Protein AF-A0A074VRD6-F1 (afdb_monomer)

InterPro domains:
  IPR018871 GLEYA adhesin domain [PF10528] (195-286)
  IPR037524 PA14/GLEYA domain [PS51820] (146-299)

Sequence (329 aa):
MCPAVAASSSSSSVAPSSSSSSSSVASSSSASVSSSSASSSASAASSSFKSSSSLITSTTSSSSSSSVVAASTGPATVSFTTTTVPWTGTYTATSTAVSGLAATDRVAGATTTVTVVYPTPVTTCGNQGINFAAYTNKYSGGQATYGYPSFIPETYKKVTPYFSDVTTYIAESNDQWGDWINVYGYYPVDGSNLVLDHTFYLFASQTGYYSLNIPYTDDIQFVWVGANAVSGWTRANADITQFWSSQIATQTPQTLAYYLTVGQYLPIRTLWGNGGGQGDMRFNIYAPDGSSVLSSNAGQNSGVSSVDIVQNPCNSALGAKFPTWGKET

Organism: Aureobasidium melanogenum (strain CBS 110374) (NCBI:txid1043003)

pLDDT: mean 75.76, std 28.18, range [23.34, 98.88]

Mean predicted aligned error: 14.96 Å

Foldseek 3Di:
DDDDDDDDDDDDDDDDDDDDDDDDDDDDDDDDDDDDDDDDDDDDDDDDDDDDDDDDDDDDDDDDDPPPPPQPPADEAEAEAEAEAADPPDDDFPPPPCPPPPPDDDPHHHYHYHYGYFYFFDCPPVWFAKKKAKDFAPLAPQQQDPLSVSDKPVVQQQDDGPDIDGAFADKDWDAWFQDQDDARNDTRDGQQGMKMKIKWKFAPSAFFKKKKKWQDWEAKKFKDKDPCLQADPTPVRGPDIDGDYPVDPHGDMDMDIDGDHHGAIMIMMMMGGRNGTITIGWMWIAHRVRDTQHTDDGNDSDTGHDSRITQFHPDCVRHHHRDPGSNGD

Structure (mmCIF, N/CA/C/O backbone):
data_AF-A0A074VRD6-F1
#
_entry.id   AF-A0A074VRD6-F1
#
loop_
_atom_site.group_PDB
_atom_site.id
_atom_site.type_symbol
_atom_site.label_atom_id
_atom_site.label_alt_id
_atom_site.label_comp_id
_atom_site.label_asym_id
_atom_site.label_entity_id
_atom_site.label_seq_id
_atom_site.pdbx_PDB_ins_code
_atom_site.Cartn_x
_atom_site.Cartn_y
_atom_site.Cartn_z
_atom_site.occupancy
_atom_site.B_iso_or_equiv
_atom_site.auth_seq_id
_atom_site.auth_comp_id
_atom_site.auth_asym_id
_atom_site.auth_atom_id
_atom_site.pdbx_PDB_model_num
ATOM 1 N N . MET A 1 1 ? 42.996 1.004 -50.380 1.00 36.88 1 MET A N 1
ATOM 2 C CA . MET A 1 1 ? 42.709 2.363 -49.869 1.00 36.88 1 MET A CA 1
ATOM 3 C C . MET A 1 1 ? 41.214 2.633 -50.019 1.00 36.88 1 MET A C 1
ATOM 5 O O . MET A 1 1 ? 40.670 2.329 -51.068 1.00 36.88 1 MET A O 1
ATOM 9 N N . CYS A 1 2 ? 40.579 3.160 -48.974 1.00 40.50 2 CYS A N 1
ATOM 10 C CA . CYS A 1 2 ? 39.277 3.863 -48.946 1.00 40.50 2 CYS A CA 1
ATOM 11 C C . CYS A 1 2 ? 39.543 5.250 -48.300 1.00 40.50 2 CYS A C 1
ATOM 13 O O . CYS A 1 2 ? 40.641 5.372 -47.740 1.00 40.50 2 CYS A O 1
ATOM 15 N N . PRO A 1 3 ? 38.643 6.271 -48.312 1.00 55.12 3 PRO A N 1
ATOM 16 C CA . PRO A 1 3 ? 37.181 6.300 -48.569 1.00 55.12 3 PRO A CA 1
ATOM 17 C C . PRO A 1 3 ? 36.822 7.256 -49.768 1.00 55.12 3 PRO A C 1
ATOM 19 O O . PRO A 1 3 ? 37.662 7.354 -50.654 1.00 55.12 3 PRO A O 1
ATOM 22 N N . ALA A 1 4 ? 35.670 7.942 -49.966 1.00 38.41 4 ALA A N 1
ATOM 23 C CA . ALA A 1 4 ? 34.461 8.178 -49.150 1.00 38.41 4 ALA A CA 1
ATOM 24 C C . ALA A 1 4 ? 33.172 8.578 -49.941 1.00 38.41 4 ALA A C 1
ATOM 26 O O . ALA A 1 4 ? 33.229 9.388 -50.855 1.00 38.41 4 ALA A O 1
ATOM 27 N N . VAL A 1 5 ? 32.021 8.055 -49.487 1.00 36.41 5 VAL A N 1
ATOM 28 C CA . VAL A 1 5 ? 30.779 8.757 -49.045 1.00 36.41 5 VAL A CA 1
ATOM 29 C C . VAL A 1 5 ? 30.004 9.753 -49.962 1.00 36.41 5 VAL A C 1
ATOM 31 O O . VAL A 1 5 ? 30.417 10.884 -50.168 1.00 36.41 5 VAL A O 1
ATOM 34 N N . ALA A 1 6 ? 28.768 9.320 -50.293 1.00 33.94 6 ALA A N 1
ATOM 35 C CA . ALA A 1 6 ? 27.453 10.006 -50.413 1.00 33.94 6 ALA A CA 1
ATOM 36 C C . ALA A 1 6 ? 27.174 11.203 -51.364 1.00 33.94 6 ALA A C 1
ATOM 38 O O . ALA A 1 6 ? 27.817 12.240 -51.276 1.00 33.94 6 ALA A O 1
ATOM 39 N N . ALA A 1 7 ? 26.042 11.114 -52.098 1.00 31.14 7 ALA A N 1
ATOM 40 C CA . ALA A 1 7 ? 24.892 12.049 -52.007 1.00 31.14 7 ALA A CA 1
ATOM 41 C C . ALA A 1 7 ? 23.693 11.665 -52.925 1.00 31.14 7 ALA A C 1
ATOM 43 O O . ALA A 1 7 ? 23.879 11.448 -54.118 1.00 31.14 7 ALA A O 1
ATOM 44 N N . SER A 1 8 ? 22.461 11.687 -52.388 1.00 35.06 8 SER A N 1
ATOM 45 C CA . SER A 1 8 ? 21.183 11.945 -53.103 1.00 35.06 8 SER A CA 1
ATOM 46 C C . SER A 1 8 ? 20.089 12.235 -52.053 1.00 35.06 8 SER A C 1
ATOM 48 O O . SER A 1 8 ? 19.917 11.423 -51.149 1.00 35.06 8 SER A O 1
ATOM 50 N N . SER A 1 9 ? 19.453 13.408 -51.934 1.00 33.56 9 SER A N 1
ATOM 51 C CA . SER A 1 9 ? 18.517 14.092 -52.855 1.00 33.56 9 SER A CA 1
ATOM 52 C C . SER A 1 9 ? 17.262 13.264 -53.226 1.00 33.56 9 SER A C 1
ATOM 54 O O . SER A 1 9 ? 17.399 12.091 -53.547 1.00 33.56 9 SER A O 1
ATOM 56 N N . SER A 1 10 ? 16.016 13.771 -53.272 1.00 32.66 10 SER A N 1
ATOM 57 C CA . SER A 1 10 ? 15.321 14.900 -52.596 1.00 32.66 10 SER A CA 1
ATOM 58 C C . SER A 1 10 ? 13.864 15.001 -53.116 1.00 32.66 10 SER A C 1
ATOM 60 O O . SER A 1 10 ? 13.707 15.113 -54.329 1.00 32.66 10 SER A O 1
ATOM 62 N N . SER A 1 11 ? 12.857 15.111 -52.228 1.00 31.67 11 SER A N 1
ATOM 63 C CA . SER A 1 11 ? 11.515 15.727 -52.481 1.00 31.67 11 SER A CA 1
ATOM 64 C C . SER A 1 11 ? 10.591 15.044 -53.543 1.00 31.67 11 SER A C 1
ATOM 66 O O . SER A 1 11 ? 11.045 14.167 -54.263 1.00 31.67 11 SER A O 1
ATOM 68 N N . SER A 1 12 ? 9.275 15.293 -53.719 1.00 31.75 12 SER A N 1
ATOM 69 C CA . SER A 1 12 ? 8.261 16.225 -53.156 1.00 31.75 12 SER A CA 1
ATOM 70 C C . SER A 1 12 ? 6.819 15.681 -53.350 1.00 31.75 12 SER A C 1
ATOM 72 O O . SER A 1 12 ? 6.568 15.051 -54.372 1.00 31.75 12 SER A O 1
ATOM 74 N N . SER A 1 13 ? 5.850 16.160 -52.538 1.00 30.31 13 SER A N 1
ATOM 75 C CA . SER A 1 13 ? 4.414 16.418 -52.895 1.00 30.31 13 SER A CA 1
ATOM 76 C C . SER A 1 13 ? 3.509 15.210 -53.279 1.00 30.31 13 SER A C 1
ATOM 78 O O . SER A 1 13 ? 4.004 14.162 -53.655 1.00 30.31 13 SER A O 1
ATOM 80 N N . VAL A 1 14 ? 2.169 15.222 -53.154 1.00 28.02 14 VAL A N 1
ATOM 81 C CA . VAL A 1 14 ? 1.146 16.235 -53.525 1.00 28.02 14 VAL A CA 1
ATOM 82 C C . VAL A 1 14 ? -0.100 16.168 -52.608 1.00 28.02 14 VAL A C 1
ATOM 84 O O . VAL A 1 14 ? -0.480 15.091 -52.162 1.00 28.02 14 VAL A O 1
ATOM 87 N N . ALA A 1 15 ? -0.771 17.311 -52.393 1.00 33.84 15 ALA A N 1
ATOM 88 C C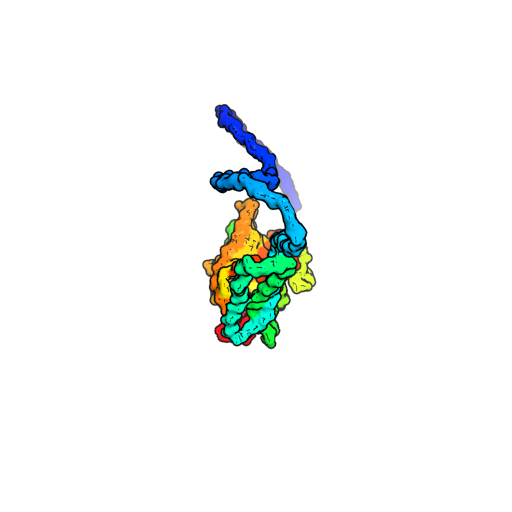A . ALA A 1 15 ? -2.122 17.436 -51.811 1.00 33.84 15 ALA A CA 1
ATOM 89 C C . ALA A 1 15 ? -3.141 17.925 -52.869 1.00 33.84 15 ALA A C 1
ATOM 91 O O . ALA A 1 15 ? -2.725 18.543 -53.853 1.00 33.84 15 ALA A O 1
ATOM 92 N N . PRO A 1 16 ? -4.453 17.668 -52.698 1.00 34.16 16 PRO A N 1
ATOM 93 C CA . PRO A 1 16 ? -5.452 18.763 -52.606 1.00 34.16 16 PRO A CA 1
ATOM 94 C C . PRO A 1 16 ? -6.513 18.517 -51.493 1.00 34.16 16 PRO A C 1
ATOM 96 O O . PRO A 1 16 ? -6.733 17.379 -51.098 1.00 34.16 16 PRO A O 1
ATOM 99 N N . SER A 1 17 ? -7.091 19.527 -50.822 1.00 26.31 17 SER A N 1
ATOM 100 C CA . SER A 1 17 ? -8.212 20.414 -51.250 1.00 26.31 17 SER A CA 1
ATOM 101 C C . SER A 1 17 ? -9.526 19.659 -51.560 1.00 26.31 17 SER A C 1
ATOM 103 O O . SER A 1 17 ? -9.479 18.647 -52.242 1.00 26.31 17 SER A O 1
ATOM 105 N N . SER A 1 18 ? -10.753 20.091 -51.227 1.00 26.25 18 SER A N 1
ATOM 106 C CA . SER A 1 18 ? -11.304 21.178 -50.382 1.00 26.25 18 SER A CA 1
ATOM 107 C C . SER A 1 18 ? -12.837 21.212 -50.582 1.00 26.25 18 SER A C 1
ATOM 109 O O . SER A 1 18 ? -13.238 21.175 -51.743 1.00 26.25 18 SER A O 1
ATOM 111 N N . SER A 1 19 ? -13.676 21.407 -49.551 1.00 26.67 19 SER A N 1
ATOM 112 C CA . SER A 1 19 ? -14.935 22.191 -49.664 1.00 26.67 19 SER A CA 1
ATOM 113 C C . SER A 1 19 ? -15.749 22.268 -48.363 1.00 26.67 19 SER A C 1
ATOM 115 O O . SER A 1 19 ? -15.841 21.330 -47.578 1.00 26.67 19 SER A O 1
ATOM 117 N N . SER A 1 20 ? -16.353 23.436 -48.163 1.00 25.17 20 SER A N 1
ATOM 118 C CA . SER A 1 20 ? -17.280 23.809 -47.093 1.00 25.17 20 SER A CA 1
ATOM 119 C C . SER A 1 20 ? -18.716 23.325 -47.327 1.00 25.17 20 SER A C 1
ATOM 121 O O . SER A 1 20 ? -19.179 23.373 -48.464 1.00 25.17 20 SER A O 1
ATOM 123 N N . SER A 1 21 ? -19.460 23.065 -46.247 1.00 27.50 21 SER A N 1
ATOM 124 C CA . SER A 1 21 ? -20.929 23.164 -46.224 1.00 27.50 21 SER A CA 1
ATOM 125 C C . SER A 1 21 ? -21.409 23.706 -44.878 1.00 27.50 21 SER A C 1
ATOM 127 O O . SER A 1 21 ? -20.988 23.234 -43.825 1.00 27.50 21 SER A O 1
ATOM 129 N N . SER A 1 22 ? -22.278 24.714 -44.931 1.00 24.94 22 SER A N 1
ATOM 130 C CA . SER A 1 22 ? -22.759 25.486 -43.781 1.00 24.94 22 SER A CA 1
ATOM 131 C C . SER A 1 22 ? -24.133 25.004 -43.315 1.00 24.94 22 SER A C 1
ATOM 133 O O . SER A 1 22 ? -25.020 24.799 -44.142 1.00 24.94 22 SER A O 1
ATOM 135 N N . SER A 1 23 ? -24.372 24.964 -42.005 1.00 26.09 23 SER A N 1
ATOM 136 C CA . SER A 1 23 ? -25.729 24.992 -41.443 1.00 26.09 23 SER A CA 1
ATOM 137 C C . SER A 1 23 ? -25.721 25.651 -40.061 1.00 26.09 23 SER A C 1
ATOM 139 O O . SER A 1 23 ? -24.962 25.276 -39.173 1.00 26.09 23 SER A O 1
ATOM 141 N N . SER A 1 24 ? -26.540 26.692 -39.898 1.00 25.11 24 SER A N 1
ATOM 142 C CA . SER A 1 24 ? -26.529 27.587 -38.735 1.00 25.11 24 SER A CA 1
ATOM 143 C C . SER A 1 24 ? -27.934 27.789 -38.164 1.00 25.11 24 SER A C 1
ATOM 145 O O . SER A 1 24 ? -28.762 28.396 -38.836 1.00 25.11 24 SER A O 1
ATOM 147 N N . VAL A 1 25 ? -28.173 27.326 -36.934 1.00 24.20 25 VAL A N 1
ATOM 148 C CA . VAL A 1 25 ? -29.222 27.726 -35.961 1.00 24.20 25 VAL A CA 1
ATOM 149 C C . VAL A 1 25 ? -28.985 26.905 -34.676 1.00 24.20 25 VAL A C 1
ATOM 151 O O . VAL A 1 25 ? -28.609 25.745 -34.784 1.00 24.20 25 VAL A O 1
ATOM 154 N N . ALA A 1 26 ? -29.191 27.375 -33.444 1.00 23.34 26 ALA A N 1
ATOM 155 C CA . ALA A 1 26 ? -29.316 28.736 -32.922 1.00 23.34 26 ALA A CA 1
ATOM 156 C C . ALA A 1 26 ? -28.895 28.748 -31.429 1.00 23.34 26 ALA A C 1
ATOM 158 O O . ALA A 1 26 ? -28.810 27.706 -30.787 1.00 23.34 26 ALA A O 1
ATOM 159 N N . SER A 1 27 ? -28.636 29.944 -30.907 1.00 25.31 27 SER A N 1
ATOM 160 C CA . SER A 1 27 ? -28.160 30.314 -29.566 1.00 25.31 27 SER A CA 1
ATOM 161 C C . SER A 1 27 ? -28.640 29.506 -28.344 1.00 25.31 27 SER A C 1
ATOM 163 O O . SER A 1 27 ? -29.840 29.375 -28.114 1.00 25.31 27 SER A O 1
ATOM 165 N N . SER A 1 28 ? -27.714 29.228 -27.418 1.00 25.70 28 SER A N 1
ATOM 166 C CA . SER A 1 28 ? -27.971 29.359 -25.973 1.00 25.70 28 SER A CA 1
ATOM 167 C C . SER A 1 28 ? -26.695 29.739 -25.207 1.00 25.70 28 SER A C 1
ATOM 169 O O . SER A 1 28 ? -25.748 28.969 -25.078 1.00 25.70 28 SER A O 1
ATOM 171 N N . SER A 1 29 ? -26.661 30.971 -24.698 1.00 27.67 29 SER A N 1
ATOM 172 C CA . SER A 1 29 ? -25.602 31.447 -23.804 1.00 27.67 29 SER A CA 1
ATOM 173 C C . SER A 1 29 ? -25.916 31.027 -22.369 1.00 27.67 29 SER A C 1
ATOM 175 O O . SER A 1 29 ? -27.006 31.320 -21.882 1.00 27.67 29 SER A O 1
ATOM 177 N N . SER A 1 30 ? -24.955 30.449 -21.651 1.00 27.47 30 SER A N 1
ATOM 178 C CA . SER A 1 30 ? -25.026 30.314 -20.191 1.00 27.47 30 SER A CA 1
ATOM 179 C C . SER A 1 30 ? -23.717 30.785 -19.568 1.00 27.47 30 SER A C 1
ATOM 181 O O . SER A 1 30 ? -22.734 30.048 -19.509 1.00 27.47 30 SER A O 1
ATOM 183 N N . ALA A 1 31 ? -23.709 32.048 -19.147 1.00 24.92 31 ALA A N 1
ATOM 184 C CA . ALA A 1 31 ? -22.621 32.622 -18.372 1.00 24.92 31 ALA A CA 1
ATOM 185 C C . ALA A 1 31 ? -22.616 32.079 -16.935 1.00 24.92 31 ALA A C 1
ATOM 187 O O . ALA A 1 31 ? -23.641 31.658 -16.399 1.00 24.92 31 ALA A O 1
ATOM 188 N N . SER A 1 32 ? -21.449 32.159 -16.305 1.00 28.19 32 SER A N 1
ATOM 189 C CA . SER A 1 32 ? -21.246 31.988 -14.867 1.00 28.19 32 SER A CA 1
ATOM 190 C C . SER A 1 32 ? -22.196 32.843 -14.021 1.00 28.19 32 SER A C 1
ATOM 192 O O . SER A 1 32 ? -22.304 34.039 -14.286 1.00 28.19 32 SER A O 1
ATOM 194 N N . VAL A 1 33 ? -22.721 32.298 -12.918 1.00 24.36 33 VAL A N 1
ATOM 195 C CA . VAL A 1 33 ? -22.973 33.071 -11.686 1.00 24.36 33 VAL A CA 1
ATOM 196 C C . VAL A 1 33 ? -22.905 32.184 -10.444 1.00 24.36 33 VAL A C 1
ATOM 198 O O . VAL A 1 33 ? -23.459 31.088 -10.402 1.00 24.36 33 VAL A O 1
ATOM 201 N N . SER A 1 34 ? -22.243 32.711 -9.419 1.00 30.02 34 SER A N 1
ATOM 202 C CA . SER A 1 34 ? -22.239 32.214 -8.044 1.00 30.02 34 SER A CA 1
ATOM 203 C C . SER A 1 34 ? -23.637 32.291 -7.419 1.00 30.02 34 SER A C 1
ATOM 205 O O . SER A 1 34 ? -24.332 33.291 -7.599 1.00 30.02 34 SER A O 1
ATOM 207 N N . SER A 1 35 ? -24.023 31.303 -6.609 1.00 28.11 35 SER A N 1
ATOM 208 C CA . SER A 1 35 ? -25.254 31.342 -5.810 1.00 28.11 35 SER A CA 1
ATOM 209 C C . SER A 1 35 ? -24.974 31.744 -4.359 1.00 28.11 35 SER A C 1
ATOM 211 O O . SER A 1 35 ? -24.673 30.923 -3.493 1.00 28.11 35 SER A O 1
ATOM 213 N N . SER A 1 36 ? -25.097 33.041 -4.086 1.0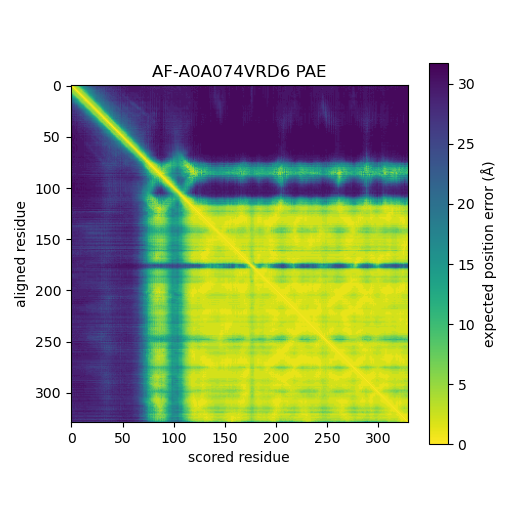0 27.75 36 SER A N 1
ATOM 214 C CA . SER A 1 36 ? -25.262 33.570 -2.731 1.00 27.75 36 SER A CA 1
ATOM 215 C C . SER A 1 36 ? -26.654 33.247 -2.164 1.00 27.75 36 SER A C 1
ATOM 217 O O . SER A 1 36 ? -27.604 32.956 -2.890 1.00 27.75 36 SER A O 1
ATOM 219 N N . SER A 1 37 ? -26.766 33.278 -0.838 1.00 31.55 37 SER A N 1
ATOM 220 C CA . SER A 1 37 ? -27.976 32.951 -0.083 1.00 31.55 37 SER A CA 1
ATOM 221 C C . SER A 1 37 ? -29.044 34.053 -0.123 1.00 31.55 37 SER A C 1
ATOM 223 O O . SER A 1 37 ? -28.734 35.239 -0.021 1.00 31.55 37 SER A O 1
ATOM 225 N N . ALA A 1 38 ? -30.322 33.657 -0.169 1.00 26.20 38 ALA A N 1
ATOM 226 C CA . ALA A 1 38 ? -31.458 34.521 0.155 1.00 26.20 38 ALA A CA 1
ATOM 227 C C . ALA A 1 38 ? -32.646 33.712 0.711 1.00 26.20 38 ALA A C 1
ATOM 229 O O . ALA A 1 38 ? -32.952 32.617 0.241 1.00 26.20 38 ALA A O 1
ATOM 230 N N . SER A 1 39 ? -33.299 34.265 1.733 1.00 30.14 39 SER A N 1
ATOM 231 C CA . SER A 1 39 ? -34.403 33.657 2.487 1.00 30.14 39 SER A CA 1
ATOM 232 C C . SER A 1 39 ? -35.761 33.804 1.789 1.00 30.14 39 SER A C 1
ATOM 234 O O . SER A 1 39 ? -35.953 34.699 0.969 1.00 30.14 39 SER A O 1
ATOM 236 N N . SER A 1 40 ? -36.761 33.013 2.189 1.00 29.11 40 SER A N 1
ATOM 237 C CA . SER A 1 40 ? -38.183 33.312 1.940 1.00 29.11 40 SER A CA 1
ATOM 238 C C . SER A 1 40 ? -39.077 32.708 3.024 1.00 29.11 40 SER A C 1
ATOM 240 O O . SER A 1 40 ? -38.800 31.626 3.536 1.00 29.11 40 SER A O 1
ATOM 242 N N . SER A 1 41 ? -40.131 33.434 3.392 1.00 29.22 41 SER A N 1
ATOM 243 C CA . SER A 1 41 ? -41.025 33.154 4.519 1.00 29.22 41 SER A CA 1
ATOM 244 C C . SER A 1 41 ? -42.496 33.097 4.085 1.00 29.22 41 SER A C 1
ATOM 246 O O . SER A 1 41 ? -42.902 33.768 3.140 1.00 29.22 41 SER A O 1
ATOM 248 N N . ALA A 1 42 ? -43.305 32.320 4.809 1.00 28.72 42 ALA A N 1
ATOM 249 C CA . ALA A 1 42 ? -44.772 32.336 4.766 1.00 28.72 42 ALA A CA 1
ATOM 250 C C . ALA A 1 42 ? -45.272 31.908 6.164 1.00 28.72 42 ALA A C 1
ATOM 252 O O . ALA A 1 42 ? -44.850 30.866 6.654 1.00 28.72 42 ALA A O 1
ATOM 253 N N . SER A 1 43 ? -45.940 32.741 6.968 1.00 30.08 43 SER A N 1
ATOM 254 C CA . SER A 1 43 ? -47.261 33.397 6.829 1.00 30.08 43 SER A CA 1
ATOM 255 C C . SER A 1 43 ? -48.338 32.622 7.599 1.00 30.08 43 SER A C 1
ATOM 257 O O . SER A 1 43 ? -48.592 31.452 7.334 1.00 30.08 43 SER A O 1
ATOM 259 N N . ALA A 1 44 ? -48.937 33.285 8.592 1.00 28.12 44 ALA A N 1
ATOM 260 C CA . ALA A 1 44 ? -49.820 32.685 9.592 1.00 28.12 44 ALA A CA 1
ATOM 261 C C . ALA A 1 44 ? -51.313 32.765 9.223 1.00 28.12 44 ALA A C 1
ATOM 263 O O . ALA A 1 44 ? -51.724 33.614 8.433 1.00 28.12 44 ALA A O 1
ATOM 264 N N . ALA A 1 45 ? -52.130 31.937 9.880 1.00 27.25 45 ALA A N 1
ATOM 265 C CA . ALA A 1 45 ? -53.587 32.045 9.889 1.00 27.25 45 ALA A CA 1
ATOM 266 C C . ALA A 1 45 ? -54.088 32.287 11.324 1.00 27.25 45 ALA A C 1
ATOM 268 O O . ALA A 1 45 ? -53.731 31.551 12.243 1.00 27.25 45 ALA A O 1
ATOM 269 N N . SER A 1 46 ? -54.918 33.315 11.505 1.00 28.00 46 SER A N 1
ATOM 270 C CA . SER A 1 46 ? -55.484 33.713 12.801 1.00 28.00 46 SER A CA 1
ATOM 271 C C . SER A 1 46 ? -56.929 33.241 12.951 1.00 28.00 46 SER A C 1
ATOM 273 O O . SER A 1 46 ? -57.703 33.320 11.998 1.00 28.00 46 SER A O 1
ATOM 275 N N . SER A 1 47 ? -57.337 32.875 14.167 1.00 29.89 47 SER A N 1
ATOM 276 C CA . SER A 1 47 ? -58.750 32.779 14.553 1.00 29.89 47 SER A CA 1
ATOM 277 C C . SER A 1 47 ? -59.020 33.608 15.811 1.00 29.89 47 SER A C 1
ATOM 279 O O . SER A 1 47 ? -58.236 33.640 16.757 1.00 29.89 47 SER A O 1
ATOM 281 N N . SER A 1 48 ? -60.112 34.369 15.774 1.00 29.84 48 SER A N 1
ATOM 282 C CA . SER A 1 48 ? -60.426 35.443 16.720 1.00 29.84 48 SER A CA 1
ATOM 283 C C . SER A 1 48 ? -61.515 35.059 17.716 1.00 29.84 48 SER A C 1
ATOM 285 O O . SER A 1 48 ? -62.526 34.493 17.302 1.00 29.84 48 SER A O 1
ATOM 287 N N . PHE A 1 49 ? -61.421 35.543 18.957 1.00 27.72 49 PHE A N 1
ATOM 288 C CA . PHE A 1 49 ? -62.581 35.680 19.845 1.00 27.72 49 PHE A CA 1
ATOM 289 C C . PHE A 1 49 ? -62.641 37.079 20.471 1.00 27.72 49 PHE A C 1
ATOM 291 O O . PHE A 1 49 ? -61.632 37.628 20.908 1.00 27.72 49 PHE A O 1
ATOM 298 N N . LYS A 1 50 ? -63.846 37.661 20.484 1.00 28.58 50 LYS A N 1
ATOM 299 C CA . LYS A 1 50 ? -64.184 38.929 21.150 1.00 28.58 50 LYS A CA 1
ATOM 300 C C . LYS A 1 50 ? -64.843 38.629 22.498 1.00 28.58 50 LYS A C 1
ATOM 302 O O . LYS A 1 50 ? -65.693 37.745 22.535 1.00 28.58 50 LYS A O 1
ATOM 307 N N . SER A 1 51 ? -64.610 39.454 23.521 1.00 26.98 51 SER A N 1
ATOM 308 C CA . SER A 1 51 ? -65.722 39.907 24.374 1.00 26.98 51 SER A CA 1
ATOM 309 C C . SER A 1 51 ? -65.437 41.218 25.116 1.00 26.98 51 SER A C 1
ATOM 311 O O . SER A 1 51 ? -64.294 41.600 25.340 1.00 26.98 51 SER A O 1
ATOM 313 N N . SER A 1 52 ? -66.538 41.892 25.422 1.00 28.28 52 SER A N 1
ATOM 314 C CA . SER A 1 52 ? -66.762 43.290 25.788 1.00 28.28 52 SER A CA 1
ATOM 315 C C . SER A 1 52 ? -66.213 43.794 27.133 1.00 28.28 52 SER A C 1
ATOM 317 O O . SER A 1 52 ? -65.941 43.039 28.061 1.00 28.28 52 SER A O 1
ATOM 319 N N . SER A 1 53 ? -66.164 45.126 27.239 1.00 31.48 53 SER A N 1
ATOM 320 C CA . SER A 1 53 ? -65.814 45.925 28.423 1.00 31.48 53 SER A CA 1
ATOM 321 C C . SER A 1 53 ? -66.955 46.088 29.440 1.00 31.48 53 SER A C 1
ATOM 323 O O . SER A 1 53 ? -68.094 46.287 29.024 1.00 31.48 53 SER A O 1
ATOM 325 N N . SER A 1 54 ? -66.625 46.235 30.736 1.00 28.09 54 SER A N 1
ATOM 326 C CA . SER A 1 54 ? -67.325 47.167 31.654 1.00 28.09 54 SER A CA 1
ATOM 327 C C . SER A 1 54 ? -66.590 47.399 32.994 1.00 28.09 54 SER A C 1
ATOM 329 O O . SER A 1 54 ? -66.483 46.488 33.805 1.00 28.09 54 SER A O 1
ATOM 331 N N . LEU A 1 55 ? -66.129 48.643 33.195 1.00 31.64 55 LEU A N 1
ATOM 332 C CA . LEU A 1 55 ? -66.034 49.448 34.437 1.00 31.64 55 LEU A CA 1
ATOM 333 C C . LEU A 1 55 ? -65.979 48.756 35.828 1.00 31.64 55 LEU A C 1
ATOM 335 O O . LEU A 1 55 ? -66.963 48.161 36.253 1.00 31.64 55 LEU A O 1
ATOM 339 N N . ILE A 1 56 ? -64.928 49.043 36.618 1.00 28.84 56 ILE A N 1
ATOM 340 C CA . ILE A 1 56 ? -64.958 49.927 37.820 1.00 28.84 56 ILE A CA 1
ATOM 341 C C . ILE A 1 56 ? -63.544 50.034 38.449 1.00 28.84 56 ILE A C 1
ATOM 343 O O . ILE A 1 56 ? -62.858 49.042 38.678 1.00 28.84 56 ILE A O 1
ATOM 347 N N . THR A 1 57 ? -63.138 51.267 38.753 1.00 26.69 57 THR A N 1
ATOM 348 C CA . THR A 1 57 ? -61.951 51.687 39.535 1.00 26.69 57 THR A CA 1
ATOM 349 C C . THR A 1 57 ? -62.432 51.923 40.983 1.00 26.69 57 THR A C 1
ATOM 351 O O . THR A 1 57 ? -63.536 52.434 41.136 1.00 26.69 57 THR A O 1
ATOM 354 N N . SER A 1 58 ? -61.768 51.616 42.106 1.00 29.77 58 SER A N 1
ATOM 355 C CA . SER A 1 58 ? -60.363 51.314 42.460 1.00 29.77 58 SER A CA 1
ATOM 356 C C . SER A 1 58 ? -60.292 50.774 43.900 1.00 29.77 58 SER A C 1
ATOM 358 O O . SER A 1 58 ? -61.029 51.310 44.723 1.00 29.77 58 SER A O 1
ATOM 360 N N . THR A 1 59 ? -59.297 49.935 44.237 1.00 26.89 59 THR A N 1
ATOM 361 C CA . THR A 1 59 ? -58.419 50.139 45.424 1.00 26.89 59 THR A CA 1
ATOM 362 C C . THR A 1 59 ? -57.204 49.193 45.453 1.00 26.89 59 THR A C 1
ATOM 364 O O . THR A 1 59 ? -57.334 47.976 45.463 1.00 26.89 59 THR A O 1
ATOM 367 N N . THR A 1 60 ? -56.012 49.796 45.480 1.00 27.67 60 THR A N 1
ATOM 368 C CA . THR A 1 60 ? -54.777 49.371 46.183 1.00 27.67 60 THR A CA 1
ATOM 369 C C . THR A 1 60 ? -54.614 47.904 46.636 1.00 27.67 60 THR A C 1
ATOM 371 O O . THR A 1 60 ? -55.155 47.515 47.671 1.00 27.67 60 THR A O 1
ATOM 374 N N . SER A 1 61 ? -53.704 47.157 45.991 1.00 29.67 61 SER A N 1
ATOM 375 C CA . SER A 1 61 ? -52.333 46.922 46.518 1.00 29.67 61 SER A CA 1
ATOM 376 C C . SER A 1 61 ? -51.610 45.773 45.795 1.00 29.67 61 SER A C 1
ATOM 378 O O . SER A 1 61 ? -51.960 44.612 45.968 1.00 29.67 61 SER A O 1
ATOM 380 N N . SER A 1 62 ? -50.569 46.120 45.026 1.00 31.34 62 SER A N 1
ATOM 381 C CA . SER A 1 62 ? -49.402 45.279 44.680 1.00 31.34 62 SER A CA 1
ATOM 382 C C . SER A 1 62 ? -49.615 43.755 44.573 1.00 31.34 62 SER A C 1
ATOM 384 O O . SER A 1 62 ? -49.164 42.997 45.434 1.00 31.34 62 SER A O 1
ATOM 386 N N . SER A 1 63 ? -50.224 43.299 43.477 1.00 29.95 63 SER A N 1
ATOM 387 C CA . SER A 1 63 ? -50.117 41.907 43.029 1.00 29.95 63 SER A CA 1
ATOM 388 C C . SER A 1 63 ? -48.793 41.670 42.290 1.00 29.95 63 SER A C 1
ATOM 390 O O . SER A 1 63 ? -48.264 42.558 41.621 1.00 29.95 63 SER A O 1
ATOM 392 N N . SER A 1 64 ? -48.241 40.467 42.450 1.00 30.33 64 SER A N 1
ATOM 393 C CA . SER A 1 64 ? -46.901 40.088 41.998 1.00 30.33 64 SER A CA 1
ATOM 394 C C . SER A 1 64 ? -46.668 40.322 40.505 1.00 30.33 64 SER A C 1
ATOM 396 O O . SER A 1 64 ? -47.382 39.777 39.663 1.00 30.33 64 SER A O 1
ATOM 398 N N . SER A 1 65 ? -45.595 41.042 40.174 1.00 29.36 65 SER A N 1
ATOM 399 C CA . SER A 1 65 ? -45.046 41.078 38.818 1.00 29.36 65 SER A CA 1
ATOM 400 C C . SER A 1 65 ? -44.491 39.701 38.454 1.00 29.36 65 SER A C 1
ATOM 402 O O . SER A 1 65 ? -43.320 39.417 38.696 1.00 29.36 65 SER A O 1
ATOM 404 N N . SER A 1 66 ? -45.321 38.846 37.857 1.00 31.97 66 SER A N 1
ATOM 405 C CA . SER A 1 66 ? -44.853 37.645 37.164 1.00 31.97 66 SER A CA 1
ATOM 406 C C . SER A 1 66 ? -44.028 38.073 35.954 1.00 31.97 66 SER A C 1
ATOM 408 O O . SER A 1 66 ? -44.557 38.275 34.860 1.00 31.97 66 SER A O 1
ATOM 410 N N . SER A 1 67 ? -42.720 38.233 36.148 1.00 31.33 67 SER A N 1
ATOM 411 C CA . SER A 1 67 ? -41.773 38.355 35.051 1.00 31.33 67 SER A CA 1
ATOM 412 C C . SER A 1 67 ? -41.787 37.051 34.260 1.00 31.33 67 SER A C 1
ATOM 414 O O . SER A 1 67 ? -41.156 36.067 34.641 1.00 31.33 67 SER A O 1
ATOM 416 N N . VAL A 1 68 ? -42.490 37.055 33.126 1.00 32.22 68 VAL A N 1
ATOM 417 C CA . VAL A 1 68 ? -42.224 36.112 32.038 1.00 32.22 68 VAL A CA 1
ATOM 418 C C . VAL A 1 68 ? -40.798 36.363 31.563 1.00 32.22 68 VAL A C 1
ATOM 420 O O . VAL A 1 68 ? -40.536 37.221 30.722 1.00 32.22 68 VAL A O 1
ATOM 423 N N . VAL A 1 69 ? -39.855 35.651 32.182 1.00 32.41 69 VAL A N 1
ATOM 424 C CA . VAL A 1 69 ? -38.452 35.658 31.784 1.00 32.41 69 VAL A CA 1
ATOM 425 C C . VAL A 1 69 ? -38.417 35.190 30.336 1.00 32.41 69 VAL A C 1
ATOM 427 O O . VAL A 1 69 ? -38.888 34.094 30.029 1.00 32.41 69 VAL A O 1
ATOM 430 N N . ALA A 1 70 ? -37.910 36.032 29.436 1.00 35.00 70 ALA A N 1
ATOM 431 C CA . ALA A 1 70 ? -37.785 35.665 28.035 1.00 35.00 70 ALA A CA 1
ATOM 432 C C . ALA A 1 70 ? -36.937 34.389 27.942 1.00 35.00 70 ALA A C 1
ATOM 434 O O . ALA A 1 70 ? -35.778 34.380 28.361 1.00 35.00 70 ALA A O 1
ATOM 435 N N . ALA A 1 71 ? -37.528 33.306 27.430 1.00 40.25 71 ALA A N 1
ATOM 436 C CA . ALA A 1 71 ? -36.844 32.030 27.302 1.00 40.25 71 ALA A CA 1
ATOM 437 C C . ALA A 1 71 ? -35.665 32.191 26.334 1.00 40.25 71 ALA A C 1
ATOM 439 O O . ALA A 1 71 ? -35.848 32.260 25.120 1.00 40.25 71 ALA A O 1
ATOM 440 N N . SER A 1 72 ? -34.452 32.276 26.882 1.00 40.78 72 SER A N 1
ATOM 441 C CA . SER A 1 72 ? -33.226 32.408 26.100 1.00 40.78 72 SER A CA 1
ATOM 442 C C . SER A 1 72 ? -32.982 31.122 25.312 1.00 40.78 72 SER A C 1
ATOM 444 O O . SER A 1 72 ? -32.440 30.134 25.816 1.00 40.78 72 SER A O 1
ATOM 446 N N . THR A 1 73 ? -33.406 31.107 24.049 1.00 44.03 73 THR A N 1
ATOM 447 C CA . THR A 1 73 ? -33.146 30.003 23.124 1.00 44.03 73 THR A CA 1
ATOM 448 C C . THR A 1 73 ? -31.734 30.104 22.553 1.00 44.03 73 THR A C 1
ATOM 450 O O . THR A 1 73 ? -31.550 30.278 21.351 1.00 44.03 73 THR A O 1
ATOM 453 N N . GLY A 1 74 ? -30.723 29.981 23.416 1.00 48.62 74 GLY A N 1
ATOM 454 C CA . GLY A 1 74 ? -29.349 29.768 22.965 1.00 48.62 74 GLY A CA 1
ATOM 455 C C . GLY A 1 74 ? -29.217 28.437 22.203 1.00 48.62 74 GLY A C 1
ATOM 456 O O . GLY A 1 74 ? -29.940 27.480 22.520 1.00 48.62 74 GLY A O 1
ATOM 457 N N . PRO A 1 75 ? -28.326 28.335 21.201 1.00 48.44 75 PRO A N 1
ATOM 458 C CA . PRO A 1 75 ? -27.940 27.039 20.656 1.00 48.44 75 PRO A CA 1
ATOM 459 C C . PRO A 1 75 ? -27.269 26.203 21.757 1.00 48.44 75 PRO A C 1
ATOM 461 O O . PRO A 1 75 ? -26.491 26.728 22.553 1.00 48.44 75 PRO A O 1
ATOM 464 N N . ALA A 1 76 ? -27.585 24.909 21.815 1.00 51.94 76 ALA A N 1
ATOM 465 C CA . ALA A 1 76 ? -26.839 23.963 22.639 1.00 51.94 76 ALA A CA 1
ATOM 466 C C . ALA A 1 76 ? -25.600 23.513 21.857 1.00 51.94 76 ALA A C 1
ATOM 468 O O . ALA A 1 76 ? -25.718 23.139 20.688 1.00 51.94 76 ALA A O 1
ATOM 469 N N . THR A 1 77 ? -24.429 23.546 22.489 1.00 49.88 77 THR A N 1
ATOM 470 C CA . THR A 1 77 ? -23.176 23.131 21.849 1.00 49.88 77 THR A CA 1
ATOM 471 C C . THR A 1 77 ? -22.905 21.669 22.176 1.00 49.88 77 THR A C 1
ATOM 473 O O . THR A 1 77 ? -22.749 21.305 23.343 1.00 49.88 77 THR A O 1
ATOM 476 N N . VAL A 1 78 ? -22.825 20.834 21.140 1.00 53.19 78 VAL A N 1
ATOM 477 C CA . VAL A 1 78 ? -22.367 19.445 21.258 1.00 53.19 78 VAL A CA 1
ATOM 478 C C . VAL A 1 78 ? -20.896 19.393 20.862 1.00 53.19 78 VAL A C 1
ATOM 480 O O . VAL A 1 78 ? -20.536 19.814 19.764 1.00 53.19 78 VAL A O 1
ATOM 483 N N . SER A 1 79 ? -20.050 18.890 21.754 1.00 56.50 79 SER A N 1
ATOM 484 C CA . SER A 1 79 ? -18.642 18.597 21.487 1.00 56.50 79 SER A CA 1
ATOM 485 C C . SER A 1 79 ? -18.442 17.089 21.358 1.00 56.50 79 SER A C 1
ATOM 487 O O . SER A 1 79 ? -19.062 16.305 22.074 1.00 56.50 79 SER A O 1
ATOM 489 N N . PHE A 1 80 ? -17.550 16.674 20.461 1.00 60.88 80 PHE A N 1
ATOM 490 C CA . PHE A 1 80 ? -17.141 15.277 20.321 1.00 60.88 80 PHE A CA 1
ATOM 491 C C . PHE A 1 80 ? -15.710 15.115 20.831 1.00 60.88 80 PHE A C 1
ATOM 493 O O . PHE A 1 80 ? -14.863 15.981 20.617 1.00 60.88 80 PHE A O 1
ATOM 500 N N . THR A 1 81 ? -15.431 14.020 21.532 1.00 63.31 81 THR A N 1
ATOM 501 C CA . THR A 1 81 ? -14.087 13.673 22.009 1.00 63.31 81 THR A CA 1
ATOM 502 C C . THR A 1 81 ? -13.790 12.231 21.638 1.00 63.31 81 THR A C 1
ATOM 504 O O . THR A 1 81 ? -14.419 11.317 22.162 1.00 63.31 81 THR A O 1
ATOM 507 N N . THR A 1 82 ? -12.830 12.011 20.745 1.00 63.94 82 THR A N 1
ATOM 508 C CA . THR A 1 82 ? -12.377 10.655 20.416 1.00 63.94 82 THR A CA 1
ATOM 509 C C . THR A 1 82 ? -11.299 10.225 21.406 1.00 63.94 82 THR A C 1
ATOM 511 O O . THR A 1 82 ? -10.380 10.985 21.703 1.00 63.94 82 THR A O 1
ATOM 514 N N . THR A 1 83 ? -11.405 9.015 21.944 1.00 72.12 83 THR A N 1
ATOM 515 C CA . THR A 1 83 ? -10.389 8.387 22.804 1.00 72.12 83 THR A CA 1
ATOM 516 C C . THR A 1 83 ? -10.037 7.015 22.241 1.00 72.12 83 THR A C 1
ATOM 518 O O . THR A 1 83 ? -10.889 6.350 21.657 1.00 72.12 83 THR A O 1
ATOM 521 N N . THR A 1 84 ? -8.790 6.582 22.411 1.00 75.62 84 THR A N 1
ATOM 522 C CA . THR A 1 84 ? -8.315 5.279 21.934 1.00 75.62 84 THR A CA 1
ATOM 523 C C . THR A 1 84 ? -7.851 4.382 23.076 1.00 75.62 84 THR A C 1
ATOM 525 O O . THR A 1 84 ? -7.305 4.861 24.070 1.00 75.62 84 THR A O 1
ATOM 528 N N . VAL A 1 85 ? -8.084 3.072 22.949 1.00 79.06 85 VAL A N 1
ATOM 529 C CA . VAL A 1 85 ? -7.685 2.059 23.946 1.00 79.06 85 VAL A CA 1
ATOM 530 C C . VAL A 1 85 ? -7.159 0.786 23.267 1.00 79.06 85 VAL A C 1
ATOM 532 O O . VAL A 1 85 ? -7.746 0.363 22.275 1.00 79.06 85 VAL A O 1
ATOM 535 N N . PRO A 1 86 ? -6.102 0.125 23.775 1.00 79.25 86 PRO A N 1
ATOM 536 C CA . PRO A 1 86 ? -5.608 -1.116 23.176 1.00 79.25 86 PRO A CA 1
ATOM 537 C C . PRO A 1 86 ? -6.666 -2.225 23.141 1.00 79.25 86 PRO A C 1
ATOM 539 O O . PRO A 1 86 ? -7.410 -2.421 24.103 1.00 79.25 86 PRO A O 1
ATOM 542 N N . TRP A 1 87 ? -6.705 -2.985 22.047 1.00 80.62 87 TRP A N 1
ATOM 543 C CA . TRP A 1 87 ? -7.664 -4.069 21.846 1.00 80.62 87 TRP A CA 1
ATOM 544 C C . TRP A 1 87 ? -7.506 -5.211 22.860 1.00 80.62 87 TRP A C 1
ATOM 546 O O . TRP A 1 87 ? -6.465 -5.863 22.932 1.00 80.62 87 TRP A O 1
ATOM 556 N N . THR A 1 88 ? -8.575 -5.502 23.604 1.00 75.88 88 THR A N 1
ATOM 557 C CA . THR A 1 88 ? -8.628 -6.556 24.636 1.00 75.88 88 THR A CA 1
ATOM 558 C C . THR A 1 88 ? -9.321 -7.844 24.176 1.00 75.88 88 THR A C 1
ATOM 560 O O . THR A 1 88 ? -9.456 -8.780 24.961 1.00 75.88 88 THR A O 1
ATOM 563 N N . GLY A 1 89 ? -9.777 -7.911 22.920 1.00 72.12 89 GLY A N 1
ATOM 564 C CA . GLY A 1 89 ? -10.557 -9.034 22.382 1.00 72.12 89 GLY A CA 1
ATOM 565 C C . GLY A 1 89 ? -12.077 -8.895 22.536 1.00 72.12 89 GLY A C 1
ATOM 566 O O . GLY A 1 89 ? -12.813 -9.688 21.952 1.00 72.12 89 GLY A O 1
ATOM 567 N N . THR A 1 90 ? -12.561 -7.888 23.268 1.00 64.00 90 THR A N 1
ATOM 568 C CA . THR A 1 90 ? -13.990 -7.586 23.428 1.00 64.00 90 THR A CA 1
ATOM 569 C C . THR A 1 90 ? -14.267 -6.110 23.149 1.00 64.00 90 THR A C 1
ATOM 571 O O . THR A 1 90 ? -13.656 -5.230 23.751 1.00 64.00 90 THR A O 1
ATOM 574 N N . TYR A 1 91 ? -15.219 -5.824 22.252 1.00 61.75 91 TYR A N 1
ATOM 575 C CA . TYR A 1 91 ? -15.717 -4.466 22.029 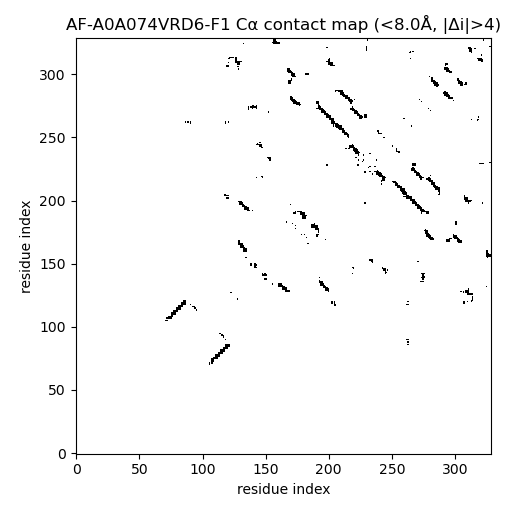1.00 61.75 91 TYR A CA 1
ATOM 576 C C . TYR A 1 91 ? -17.092 -4.299 22.664 1.00 61.75 91 TYR A C 1
ATOM 578 O O . TYR A 1 91 ? -18.039 -4.984 22.279 1.00 61.75 91 TYR A O 1
ATOM 586 N N . THR A 1 92 ? -17.217 -3.332 23.567 1.00 55.50 92 THR A N 1
ATOM 587 C CA . THR A 1 92 ? -18.514 -2.756 23.918 1.00 55.50 92 THR A CA 1
ATOM 588 C C . THR A 1 92 ? -18.572 -1.379 23.282 1.00 55.50 92 THR A C 1
ATOM 590 O O . THR A 1 92 ? -17.886 -0.461 23.727 1.00 55.50 92 THR A O 1
ATOM 593 N N . ALA A 1 93 ? -19.387 -1.232 22.238 1.00 53.09 93 ALA A N 1
ATOM 594 C CA . ALA A 1 93 ? -19.675 0.070 21.659 1.00 53.09 93 ALA A CA 1
ATOM 595 C C . ALA A 1 93 ? -20.490 0.893 22.667 1.00 53.09 93 ALA A C 1
ATOM 597 O O . ALA A 1 93 ? -21.717 0.777 22.723 1.00 53.09 93 ALA A O 1
ATOM 598 N N . THR A 1 94 ? -19.824 1.726 23.470 1.00 48.56 94 THR A N 1
ATOM 599 C CA . THR A 1 94 ? -20.499 2.694 24.345 1.00 48.56 94 THR A CA 1
ATOM 600 C C . THR A 1 94 ? -21.050 3.836 23.496 1.00 48.56 94 THR A C 1
ATOM 602 O O . THR A 1 94 ? -20.521 4.944 23.467 1.00 48.56 94 THR A O 1
ATOM 605 N N . SER A 1 95 ? -22.138 3.551 22.782 1.00 43.50 95 SER A N 1
ATOM 606 C CA . SER A 1 95 ? -23.014 4.582 22.247 1.00 43.50 95 SER A CA 1
ATOM 607 C C . SER A 1 95 ? -23.702 5.256 23.428 1.00 43.50 95 SER A C 1
ATOM 609 O O . SER A 1 95 ? -24.714 4.769 23.939 1.00 43.50 95 SER A O 1
ATOM 611 N N . THR A 1 96 ? -23.145 6.377 23.884 1.00 42.31 96 THR A N 1
ATOM 612 C CA . THR A 1 96 ? -23.880 7.307 24.740 1.00 42.31 96 THR A CA 1
ATOM 613 C C . THR A 1 96 ? -24.969 7.940 23.883 1.00 42.31 96 THR A C 1
ATOM 615 O O . THR A 1 96 ? -24.784 9.008 23.298 1.00 42.31 96 THR A O 1
ATOM 618 N N . ALA A 1 97 ? -26.108 7.256 23.774 1.00 40.78 97 ALA A N 1
ATOM 619 C CA . ALA A 1 97 ? -27.303 7.834 23.190 1.00 40.78 97 ALA A CA 1
ATOM 620 C C . ALA A 1 97 ? -27.608 9.137 23.937 1.00 40.78 97 ALA A C 1
ATOM 622 O O . ALA A 1 97 ? -27.768 9.135 25.158 1.00 40.78 97 ALA A O 1
ATOM 623 N N . VAL A 1 98 ? -27.707 10.255 23.212 1.00 47.66 98 VAL A N 1
ATOM 624 C CA . VAL A 1 98 ? -28.085 11.554 23.791 1.00 47.66 98 VAL A CA 1
ATOM 625 C C . VAL A 1 98 ? -29.606 11.580 24.014 1.00 47.66 98 VAL A C 1
ATOM 627 O O . VAL A 1 98 ? -30.341 12.410 23.478 1.00 47.66 98 VAL A O 1
ATOM 630 N N . SER A 1 99 ? -30.104 10.629 24.809 1.00 39.44 99 SER A N 1
ATOM 631 C CA . SER A 1 99 ? -31.480 10.576 25.300 1.00 39.44 99 SER A CA 1
ATOM 632 C C . SER A 1 99 ? -31.650 11.618 26.407 1.00 39.44 99 SER A C 1
ATOM 634 O O . SER A 1 99 ? -31.664 11.302 27.595 1.00 39.44 99 SER A O 1
ATOM 636 N N . GLY A 1 100 ? -31.697 12.884 25.996 1.00 38.94 100 GLY A N 1
ATOM 637 C CA . GLY A 1 100 ? -31.708 14.037 26.898 1.00 38.94 100 GLY A CA 1
ATOM 638 C C . GLY A 1 100 ? -32.121 15.359 26.249 1.00 38.94 100 GLY A C 1
ATOM 639 O O . GLY A 1 100 ? -32.416 16.308 26.964 1.00 38.94 100 GLY A O 1
ATOM 640 N N . LEU A 1 101 ? -32.251 15.430 24.916 1.00 44.19 101 LEU A N 1
ATOM 641 C CA . LEU A 1 101 ? -32.807 16.598 24.210 1.00 44.19 101 LEU A CA 1
ATOM 642 C C . LEU A 1 101 ? -34.346 16.705 24.325 1.00 44.19 101 LEU A C 1
ATOM 644 O O . LEU A 1 101 ? -35.017 17.212 23.427 1.00 44.19 101 LEU A O 1
ATOM 648 N N . ALA A 1 102 ? -34.915 16.267 25.451 1.00 40.03 102 ALA A N 1
ATOM 649 C CA . ALA A 1 102 ? -36.236 16.705 25.875 1.00 40.03 102 ALA A CA 1
ATOM 650 C C . ALA A 1 102 ? -36.091 18.141 26.397 1.00 40.03 102 ALA A C 1
ATOM 652 O O . ALA A 1 102 ? -35.585 18.362 27.496 1.00 40.03 102 ALA A O 1
ATOM 653 N N . ALA A 1 103 ? -36.488 19.119 25.579 1.00 43.62 103 ALA A N 1
ATOM 654 C CA . ALA A 1 103 ? -36.389 20.541 25.896 1.00 43.62 103 ALA A CA 1
ATOM 655 C C . ALA A 1 103 ? -37.378 20.948 27.006 1.00 43.62 103 ALA A C 1
ATOM 657 O O . ALA A 1 103 ? -38.400 21.582 26.752 1.00 43.62 103 ALA A O 1
ATOM 658 N N . THR A 1 104 ? -37.033 20.597 28.241 1.00 44.47 104 THR A N 1
ATOM 659 C CA . THR A 1 104 ? -37.695 21.017 29.478 1.00 44.47 104 THR A CA 1
ATOM 660 C C . THR A 1 104 ? -36.662 21.805 30.274 1.00 44.47 104 THR A C 1
ATOM 662 O O . THR A 1 104 ? -35.624 21.261 30.634 1.00 44.47 104 THR A O 1
ATOM 665 N N . ASP A 1 105 ? -36.922 23.102 30.441 1.00 42.50 105 ASP A N 1
ATOM 666 C CA . ASP A 1 105 ? -36.047 24.126 31.028 1.00 42.50 105 ASP A CA 1
ATOM 667 C C . ASP A 1 105 ? -34.634 24.245 30.422 1.00 42.50 105 ASP A C 1
ATOM 669 O O . ASP A 1 105 ? -33.638 23.669 30.856 1.00 42.50 105 ASP A O 1
ATOM 673 N N . ARG A 1 106 ? -34.544 25.103 29.395 1.00 47.62 106 ARG A N 1
ATOM 674 C CA . ARG A 1 106 ? -33.289 25.506 28.747 1.00 47.62 106 ARG A CA 1
ATOM 675 C C . ARG A 1 106 ? -32.375 26.268 29.714 1.00 47.62 106 ARG A C 1
ATOM 677 O O . ARG A 1 106 ? -32.535 27.475 29.893 1.00 47.62 106 ARG A O 1
ATOM 684 N N . VAL A 1 107 ? -31.315 25.618 30.188 1.00 48.59 107 VAL A N 1
ATOM 685 C CA . VAL A 1 107 ? -30.090 26.332 30.579 1.00 48.59 107 VAL A CA 1
ATOM 686 C C . VAL A 1 107 ? -29.376 26.772 29.299 1.00 48.59 107 VAL A C 1
ATOM 688 O O . VAL A 1 107 ? -28.758 25.967 28.599 1.00 48.59 107 VAL A O 1
ATOM 691 N N . ALA A 1 108 ? -29.486 28.056 28.956 1.00 47.00 108 ALA A N 1
ATOM 692 C CA . ALA A 1 108 ? -28.725 28.632 27.852 1.00 47.00 108 ALA A CA 1
ATOM 693 C C . ALA A 1 108 ? -27.217 28.515 28.147 1.00 47.00 108 ALA A C 1
ATOM 695 O O . ALA A 1 108 ? -26.757 28.975 29.190 1.00 47.00 108 ALA A O 1
ATOM 696 N N . GLY A 1 109 ? -26.458 27.894 27.238 1.00 54.34 109 GLY A N 1
ATOM 697 C CA . GLY A 1 109 ? -25.024 27.631 27.420 1.00 54.34 109 GLY A CA 1
ATOM 698 C C . GLY A 1 109 ? -24.665 26.242 27.965 1.00 54.34 109 GLY A C 1
ATOM 699 O O . GLY A 1 109 ? -23.503 26.013 28.284 1.00 54.34 109 GLY A O 1
ATOM 700 N N . ALA A 1 110 ? -25.614 25.302 28.062 1.00 56.91 110 ALA A N 1
ATOM 701 C CA . ALA A 1 110 ? -25.288 23.909 28.366 1.00 56.91 110 ALA A CA 1
ATOM 702 C C . ALA A 1 110 ? -24.457 23.262 27.233 1.00 56.91 110 ALA A C 1
ATOM 704 O O . ALA A 1 110 ? -24.916 23.163 26.092 1.00 56.91 110 ALA A O 1
ATOM 705 N N . THR A 1 111 ? -23.251 22.797 27.569 1.00 55.69 111 THR A N 1
ATOM 706 C CA . THR A 1 111 ? -22.380 22.007 26.684 1.00 55.69 111 THR A CA 1
ATOM 707 C C . THR A 1 111 ? -22.568 20.522 26.971 1.00 55.69 111 THR A C 1
ATOM 709 O O . THR A 1 111 ? -22.544 20.109 28.129 1.00 55.69 111 THR A O 1
ATOM 712 N N . THR A 1 112 ? -22.724 19.700 25.933 1.00 60.66 112 THR A N 1
ATOM 713 C CA . THR A 1 112 ? -22.757 18.232 26.055 1.00 60.66 112 THR A CA 1
ATOM 714 C C . THR A 1 112 ? -21.577 17.624 25.311 1.00 60.66 112 THR A C 1
ATOM 716 O O . THR A 1 112 ? -21.451 17.821 24.105 1.00 60.66 112 THR A O 1
ATOM 719 N N . THR A 1 113 ? -20.743 16.861 26.021 1.00 59.31 113 THR A N 1
ATOM 720 C CA . THR A 1 113 ? -19.615 16.127 25.430 1.00 59.31 113 THR A CA 1
ATOM 721 C C . THR A 1 113 ? -20.023 14.691 25.115 1.00 59.31 113 THR A C 1
ATOM 723 O O . THR A 1 113 ? -20.427 13.949 26.009 1.00 59.31 113 THR A O 1
ATOM 726 N N . VAL A 1 114 ? -19.878 14.286 23.856 1.00 66.00 114 VAL A N 1
ATOM 727 C CA . VAL A 1 114 ? -20.024 12.901 23.396 1.00 66.00 114 VAL A CA 1
ATOM 728 C C . VAL A 1 114 ? -18.631 12.296 23.238 1.00 66.00 114 VAL A C 1
ATOM 730 O O . VAL A 1 114 ? -17.875 12.692 22.350 1.00 66.00 114 VAL A O 1
ATOM 733 N N . THR A 1 115 ? -18.285 11.328 24.087 1.00 66.38 115 THR A N 1
ATOM 734 C CA . THR A 1 115 ? -17.020 10.592 23.962 1.00 66.38 115 THR A CA 1
ATOM 735 C C . THR A 1 115 ? -17.212 9.356 23.090 1.00 66.38 115 THR A C 1
ATOM 737 O O . THR A 1 115 ? -18.007 8.483 23.431 1.00 66.38 115 THR A O 1
ATOM 740 N N . VAL A 1 116 ? -16.463 9.264 21.991 1.00 71.00 116 VAL A N 1
ATOM 741 C CA . VAL A 1 116 ? -16.394 8.075 21.130 1.00 71.00 116 VAL A CA 1
ATOM 742 C C . VAL A 1 116 ? -15.092 7.347 21.442 1.00 71.00 116 VAL A C 1
ATOM 744 O O . VAL A 1 116 ? -14.024 7.958 21.421 1.00 71.00 116 VAL A O 1
ATOM 747 N N . VAL A 1 117 ? -15.164 6.053 21.758 1.00 75.75 117 VAL A N 1
ATOM 748 C CA . VAL A 1 117 ? -13.977 5.247 22.072 1.00 75.75 117 VAL A CA 1
ATOM 749 C C . VAL A 1 117 ? -13.759 4.213 20.979 1.00 75.75 117 VAL A C 1
ATOM 751 O O . VAL A 1 117 ? -14.565 3.297 20.836 1.00 75.75 117 VAL A O 1
ATOM 754 N N . TYR A 1 118 ? -12.659 4.342 20.242 1.00 86.69 118 TYR A N 1
ATOM 755 C CA . TYR A 1 118 ? -12.244 3.361 19.243 1.00 86.69 118 TYR A CA 1
ATOM 756 C C . TYR A 1 118 ? -11.084 2.515 19.785 1.00 86.69 118 TYR A C 1
ATOM 758 O O . TYR A 1 118 ? -10.133 3.069 20.345 1.00 86.69 118 TYR A O 1
ATOM 766 N N . PRO A 1 119 ? -11.119 1.179 19.663 1.00 91.75 119 PRO A N 1
ATOM 767 C CA . PRO A 1 119 ? -9.961 0.371 19.990 1.00 91.75 119 PRO A CA 1
ATOM 768 C C . PRO A 1 119 ? -8.824 0.617 18.996 1.00 91.75 119 PRO A C 1
ATOM 770 O O . PRO A 1 119 ? -9.059 0.969 17.844 1.00 91.75 119 PRO A O 1
ATOM 773 N N . THR A 1 120 ? -7.600 0.364 19.442 1.00 92.31 120 THR A N 1
ATOM 774 C CA . THR A 1 120 ? -6.376 0.366 18.634 1.00 92.31 120 THR A CA 1
ATOM 775 C C . THR A 1 120 ? -5.720 -1.013 18.653 1.00 92.31 120 THR A C 1
ATOM 777 O O . THR A 1 120 ? -5.959 -1.797 19.583 1.00 92.31 120 THR A O 1
ATOM 780 N N . PRO A 1 121 ? -4.877 -1.355 17.663 1.00 95.19 121 PRO A N 1
ATOM 781 C CA . PRO A 1 121 ? -4.181 -2.633 17.663 1.00 95.19 121 PRO A CA 1
ATOM 782 C C . PRO A 1 121 ? -3.280 -2.789 18.894 1.00 95.19 121 PRO A C 1
ATOM 784 O O . PRO A 1 121 ? -2.723 -1.829 19.425 1.00 95.19 121 PRO A O 1
ATOM 787 N N . VAL A 1 122 ? -3.081 -4.035 19.329 1.00 94.12 122 VAL A N 1
ATOM 788 C CA . VAL A 1 122 ? -2.051 -4.349 20.328 1.00 94.12 122 VAL A CA 1
ATOM 789 C C . VAL A 1 122 ? -0.674 -4.130 19.702 1.00 94.12 122 VAL A C 1
ATOM 791 O O . VAL A 1 122 ? -0.378 -4.715 18.657 1.00 94.12 122 VAL A O 1
ATOM 794 N N . THR A 1 123 ? 0.161 -3.316 20.357 1.00 93.00 123 THR A N 1
ATOM 795 C CA . THR A 1 123 ? 1.490 -2.917 19.855 1.00 93.00 123 THR A CA 1
ATOM 796 C C . THR A 1 123 ? 2.679 -3.369 20.703 1.00 93.00 123 THR A C 1
ATOM 798 O O . THR A 1 123 ? 3.834 -3.077 20.394 1.00 93.00 123 THR A O 1
ATOM 801 N N . THR A 1 124 ? 2.427 -4.169 21.743 1.00 92.50 124 THR A N 1
ATOM 802 C CA . THR A 1 124 ? 3.445 -4.675 22.685 1.00 92.50 124 THR A CA 1
ATOM 803 C C . THR A 1 124 ? 4.508 -5.585 22.056 1.00 92.50 124 THR A C 1
ATOM 805 O O . THR A 1 124 ? 5.494 -5.903 22.714 1.00 92.50 124 THR A O 1
ATOM 808 N N . CYS A 1 125 ? 4.337 -5.992 20.794 1.00 93.62 125 CYS A N 1
ATOM 809 C CA . CYS A 1 125 ? 5.298 -6.787 20.032 1.00 93.62 125 CYS A CA 1
ATOM 810 C C . CYS A 1 125 ? 6.136 -5.980 19.015 1.00 93.62 125 CYS A C 1
ATOM 812 O O . CYS A 1 125 ? 6.803 -6.592 18.183 1.00 93.62 125 CYS A O 1
ATOM 814 N N . GLY A 1 126 ? 6.112 -4.638 19.058 1.00 94.44 126 GLY A N 1
ATOM 815 C CA . GLY A 1 126 ? 6.966 -3.788 18.210 1.00 94.44 126 GLY A CA 1
ATOM 816 C C . GLY A 1 126 ? 6.587 -3.787 16.723 1.00 94.44 126 GLY A C 1
ATOM 817 O O . GLY A 1 126 ? 7.448 -3.692 15.860 1.00 94.44 126 GLY A O 1
ATOM 818 N N . ASN A 1 127 ? 5.297 -3.933 16.431 1.00 96.50 127 ASN A N 1
ATOM 819 C CA . ASN A 1 127 ? 4.715 -4.141 15.101 1.00 96.50 127 ASN A CA 1
ATOM 820 C C . ASN A 1 127 ? 4.189 -2.866 14.414 1.00 96.50 127 ASN A C 1
ATOM 822 O O . ASN A 1 127 ? 3.521 -2.995 13.396 1.00 96.50 127 ASN A O 1
ATOM 826 N N . GLN A 1 128 ? 4.381 -1.658 14.949 1.00 96.69 128 GLN A N 1
ATOM 827 C CA . GLN A 1 128 ? 3.786 -0.451 14.353 1.00 96.69 128 GLN A CA 1
ATOM 828 C C . GLN A 1 128 ? 4.359 -0.163 12.953 1.00 96.69 128 GLN A C 1
ATOM 830 O O . GLN A 1 128 ? 5.542 -0.396 12.705 1.00 96.69 128 GLN A O 1
ATOM 835 N N . GLY A 1 129 ? 3.534 0.390 12.061 1.00 97.56 129 GLY A N 1
ATOM 836 C CA . GLY A 1 129 ? 3.968 0.899 10.762 1.00 97.56 129 GLY A CA 1
ATOM 837 C C . GLY A 1 129 ? 3.864 -0.124 9.635 1.00 97.56 129 GLY A C 1
ATOM 838 O O . GLY A 1 129 ? 3.133 -1.111 9.723 1.00 97.56 129 GLY A O 1
ATOM 839 N N . ILE A 1 130 ? 4.577 0.161 8.551 1.00 98.81 130 ILE A N 1
ATOM 840 C CA . ILE A 1 130 ? 4.433 -0.477 7.244 1.00 98.81 130 ILE A CA 1
ATOM 841 C C . ILE A 1 130 ? 5.786 -1.048 6.843 1.00 98.81 130 ILE A C 1
ATOM 843 O O . ILE A 1 130 ? 6.743 -0.287 6.726 1.00 98.81 130 ILE A O 1
ATOM 847 N N . ASN A 1 131 ? 5.884 -2.356 6.603 1.00 98.69 131 ASN A N 1
ATOM 848 C CA . ASN A 1 131 ? 7.102 -2.908 6.011 1.00 98.69 131 ASN A CA 1
ATOM 849 C C . ASN A 1 131 ? 7.179 -2.456 4.557 1.00 98.69 131 ASN A C 1
ATOM 851 O O . ASN A 1 131 ? 6.182 -2.559 3.841 1.00 98.69 131 ASN A O 1
ATOM 855 N N . PHE A 1 132 ? 8.356 -2.054 4.092 1.00 98.69 132 PHE A N 1
ATOM 856 C CA . PHE A 1 132 ? 8.587 -1.800 2.675 1.00 98.69 132 PHE A CA 1
ATOM 857 C C . PHE A 1 132 ? 9.884 -2.448 2.182 1.00 98.69 132 PHE A C 1
ATOM 859 O O . PHE A 1 132 ? 10.794 -2.743 2.961 1.00 98.69 132 PHE A O 1
ATOM 866 N N . ALA A 1 133 ? 9.971 -2.654 0.873 1.00 98.69 133 ALA A N 1
ATOM 867 C CA . ALA A 1 133 ? 11.151 -3.133 0.172 1.00 98.69 133 ALA A CA 1
ATOM 868 C C . ALA A 1 133 ? 11.319 -2.410 -1.168 1.00 98.69 133 ALA A C 1
ATOM 870 O O . ALA A 1 133 ? 10.353 -2.245 -1.915 1.00 98.69 133 ALA A O 1
ATOM 871 N N . ALA A 1 134 ? 12.555 -2.007 -1.468 1.00 98.44 134 ALA A N 1
ATOM 872 C CA . ALA A 1 134 ? 12.924 -1.331 -2.703 1.00 98.44 134 ALA A CA 1
ATOM 873 C C . ALA A 1 134 ? 13.698 -2.257 -3.654 1.00 98.44 134 ALA A C 1
ATOM 875 O O . ALA A 1 134 ? 14.628 -2.972 -3.255 1.00 98.44 134 ALA A O 1
ATOM 876 N N . TYR A 1 135 ? 13.333 -2.207 -4.936 1.00 98.31 135 TYR A N 1
ATOM 877 C CA . TYR A 1 135 ? 13.940 -2.981 -6.020 1.00 98.31 135 TYR A CA 1
ATOM 878 C C . TYR A 1 135 ? 14.164 -2.110 -7.260 1.00 98.31 135 TYR A C 1
ATOM 880 O O . TYR A 1 135 ? 13.426 -1.160 -7.496 1.00 98.31 135 TYR A O 1
ATOM 888 N N . THR A 1 136 ? 15.169 -2.438 -8.072 1.00 96.56 136 THR A N 1
ATOM 889 C CA . THR A 1 136 ? 15.335 -1.826 -9.399 1.00 96.56 136 THR A CA 1
ATOM 890 C C . THR A 1 136 ? 14.261 -2.354 -10.348 1.00 96.56 136 THR A C 1
ATOM 892 O O . THR A 1 136 ? 14.031 -3.569 -10.388 1.00 96.56 136 THR A O 1
ATOM 895 N N . ASN A 1 137 ? 13.636 -1.490 -11.153 1.00 96.31 137 ASN A N 1
ATOM 896 C CA . ASN A 1 137 ? 12.629 -1.925 -12.112 1.00 96.31 137 ASN A CA 1
ATOM 897 C C . ASN A 1 137 ? 13.249 -2.595 -13.348 1.00 96.31 137 ASN A C 1
ATOM 899 O O . ASN A 1 137 ? 13.509 -1.984 -14.383 1.00 96.31 137 ASN A O 1
ATOM 903 N N . LYS A 1 138 ? 13.384 -3.920 -13.304 1.00 95.12 138 LYS A N 1
ATOM 904 C CA . LYS A 1 138 ? 13.913 -4.696 -14.439 1.00 95.12 138 LYS A CA 1
ATOM 905 C C . LYS A 1 138 ? 13.053 -4.650 -15.720 1.00 95.12 138 LYS A C 1
ATOM 907 O O . LYS A 1 138 ? 13.454 -5.234 -16.724 1.00 95.12 138 LYS A O 1
ATOM 912 N N . TYR A 1 139 ? 11.868 -4.034 -15.675 1.00 95.81 139 TYR A N 1
ATOM 913 C CA . TYR A 1 139 ? 10.973 -3.825 -16.820 1.00 95.81 139 TYR A CA 1
ATOM 914 C C . TYR A 1 139 ? 11.066 -2.417 -17.430 1.00 95.81 139 TYR A C 1
ATOM 916 O O . TYR A 1 139 ? 10.335 -2.132 -18.382 1.00 95.81 139 TYR A O 1
ATOM 924 N N . SER A 1 140 ? 11.968 -1.575 -16.905 1.00 91.75 140 SER A N 1
ATOM 925 C CA . SER A 1 140 ? 12.208 -0.200 -17.349 1.00 91.75 140 SER A CA 1
ATOM 926 C C . SER A 1 140 ? 12.296 -0.062 -18.878 1.00 91.75 140 SER A C 1
ATOM 928 O O . SER A 1 140 ? 12.867 -0.906 -19.572 1.00 91.75 140 SER A O 1
ATOM 930 N N . GLY A 1 141 ? 11.670 0.993 -19.404 1.00 90.81 141 GLY A N 1
ATOM 931 C CA . GLY A 1 141 ? 11.457 1.235 -20.833 1.00 90.81 141 GLY A CA 1
ATOM 932 C C . GLY A 1 141 ? 10.169 0.624 -21.408 1.00 90.81 141 GLY A C 1
ATOM 933 O O . GLY A 1 141 ? 9.807 0.937 -22.542 1.00 90.81 141 GLY A O 1
ATOM 934 N N . GLY A 1 142 ? 9.454 -0.233 -20.665 1.00 89.19 142 GLY A N 1
ATOM 935 C CA . GLY A 1 142 ? 8.191 -0.844 -21.109 1.00 89.19 142 GLY A CA 1
ATOM 936 C C . GLY A 1 142 ? 6.916 -0.023 -20.853 1.00 89.19 142 GLY A C 1
ATOM 937 O O . GLY A 1 142 ? 5.863 -0.341 -21.412 1.00 89.19 142 GLY A O 1
ATOM 938 N N . GLN A 1 143 ? 7.001 1.025 -20.034 1.00 91.12 143 GLN A N 1
ATOM 939 C CA . GLN A 1 143 ? 5.870 1.785 -19.493 1.00 91.12 143 GLN A CA 1
ATOM 940 C C . GLN A 1 143 ? 5.048 2.556 -20.532 1.00 91.12 143 GLN A C 1
ATOM 942 O O . GLN A 1 143 ? 3.841 2.717 -20.384 1.00 91.12 143 GLN A O 1
ATOM 947 N N . ALA A 1 144 ? 5.664 2.946 -21.654 1.00 87.69 144 ALA A N 1
ATOM 948 C CA . ALA A 1 144 ? 4.985 3.661 -22.739 1.00 87.69 144 ALA A CA 1
ATOM 949 C C . ALA A 1 144 ? 3.873 2.842 -23.437 1.00 87.69 144 ALA A C 1
ATOM 951 O O . ALA A 1 144 ? 3.137 3.371 -24.273 1.00 87.69 144 ALA A O 1
ATOM 952 N N . THR A 1 145 ? 3.739 1.551 -23.117 1.00 92.06 145 THR A N 1
ATOM 953 C CA . THR A 1 145 ? 2.672 0.685 -23.630 1.00 92.06 145 THR A CA 1
ATOM 954 C C . THR A 1 145 ? 1.484 0.675 -22.668 1.00 92.06 145 THR A C 1
ATOM 956 O O . THR A 1 145 ? 1.653 0.410 -21.482 1.00 92.06 145 THR A O 1
ATOM 959 N N . TYR A 1 146 ? 0.271 0.899 -23.186 1.00 94.75 146 TYR A N 1
ATOM 960 C CA . TYR A 1 146 ? -0.973 0.959 -22.405 1.00 94.75 146 TYR A CA 1
ATOM 961 C C . TYR A 1 146 ? -1.118 -0.210 -21.416 1.00 94.75 146 TYR A C 1
ATOM 963 O O . TYR A 1 146 ? -1.121 -1.375 -21.818 1.00 94.75 146 TYR A O 1
ATOM 971 N N . GLY A 1 147 ? -1.254 0.104 -20.125 1.00 93.94 147 GLY A N 1
ATOM 972 C CA . GLY A 1 147 ? -1.364 -0.888 -19.052 1.00 93.94 147 GLY A CA 1
ATOM 973 C C . GLY A 1 147 ? -0.039 -1.501 -18.593 1.00 93.94 147 GLY A C 1
ATOM 974 O O . GLY A 1 147 ? -0.078 -2.469 -17.839 1.00 93.94 147 GLY A O 1
ATOM 975 N N . TYR A 1 148 ? 1.111 -1.013 -19.075 1.00 96.75 148 TYR A N 1
ATOM 976 C CA . TYR A 1 148 ? 2.460 -1.543 -18.816 1.00 96.75 148 TYR A CA 1
ATOM 977 C C . TYR A 1 148 ? 2.502 -3.093 -18.870 1.00 96.75 148 TYR A C 1
ATOM 979 O O . TYR A 1 148 ? 2.819 -3.769 -17.887 1.00 96.75 148 TYR A O 1
ATOM 987 N N . PRO A 1 149 ? 2.113 -3.722 -19.999 1.00 96.62 149 PRO A N 1
ATOM 988 C CA . PRO A 1 149 ? 1.874 -5.162 -20.094 1.00 96.62 149 PRO A CA 1
ATOM 989 C C . PRO A 1 149 ? 3.115 -6.024 -19.840 1.00 96.62 149 PRO A C 1
ATOM 991 O O . PRO A 1 149 ? 2.954 -7.179 -19.461 1.00 96.62 149 PRO A O 1
ATOM 994 N N . SER A 1 150 ? 4.327 -5.483 -19.969 1.00 96.06 150 SER A N 1
ATOM 995 C CA . SER A 1 150 ? 5.570 -6.186 -19.640 1.00 96.06 150 SER A CA 1
ATOM 996 C C . SER A 1 150 ? 5.872 -6.272 -18.141 1.00 96.06 150 SER A C 1
ATOM 998 O O . SER A 1 150 ? 6.662 -7.132 -17.762 1.00 96.06 150 SER A O 1
ATOM 1000 N N . PHE A 1 151 ? 5.270 -5.438 -17.285 1.00 98.25 151 PHE A N 1
ATOM 1001 C CA . PHE A 1 151 ? 5.542 -5.462 -15.848 1.00 98.25 151 PHE A CA 1
ATOM 1002 C C . PHE A 1 151 ? 4.908 -6.701 -15.191 1.00 98.25 151 PHE A C 1
ATOM 1004 O O . PHE A 1 151 ? 3.695 -6.923 -15.279 1.00 98.25 151 PHE A O 1
ATOM 1011 N N . ILE A 1 152 ? 5.739 -7.521 -14.540 1.00 97.94 152 ILE A N 1
ATOM 1012 C CA . ILE A 1 152 ? 5.337 -8.765 -13.860 1.00 97.94 152 ILE A CA 1
ATOM 1013 C C . ILE A 1 152 ? 5.770 -8.659 -12.385 1.00 97.94 152 ILE A C 1
ATOM 1015 O O . ILE A 1 152 ? 6.934 -8.956 -12.065 1.00 97.94 152 ILE A O 1
ATOM 1019 N N . PRO A 1 153 ? 4.878 -8.200 -11.484 1.00 98.12 153 PRO A N 1
ATOM 1020 C CA . PRO A 1 153 ? 5.205 -7.943 -10.084 1.00 98.12 153 PRO A CA 1
ATOM 1021 C C . PRO A 1 153 ? 5.714 -9.208 -9.368 1.00 98.12 153 PRO A C 1
ATOM 1023 O O . PRO A 1 153 ? 6.635 -9.126 -8.559 1.00 98.12 153 PRO A O 1
ATOM 1026 N N . GLU A 1 154 ? 5.208 -10.397 -9.718 1.00 97.88 154 GLU A N 1
ATOM 1027 C CA . GLU A 1 154 ? 5.556 -11.704 -9.129 1.00 97.88 154 GLU A CA 1
ATOM 1028 C C . GLU A 1 154 ? 7.056 -11.988 -9.110 1.00 97.88 154 GLU A C 1
ATOM 1030 O O . GLU A 1 154 ? 7.545 -12.805 -8.331 1.00 97.88 154 GLU A O 1
ATOM 1035 N N . THR A 1 155 ? 7.803 -11.341 -9.998 1.00 96.81 155 THR A N 1
ATOM 1036 C CA . THR A 1 155 ? 9.233 -11.574 -10.110 1.00 96.81 155 THR A CA 1
ATOM 1037 C C . THR A 1 155 ? 10.046 -10.984 -8.962 1.00 96.81 155 THR A C 1
ATOM 1039 O O . THR A 1 155 ? 11.181 -11.416 -8.778 1.00 96.81 155 THR A O 1
ATOM 1042 N N . TYR A 1 156 ? 9.466 -10.098 -8.145 1.00 97.56 156 TYR A N 1
ATOM 1043 C CA . TYR A 1 156 ? 10.103 -9.565 -6.939 1.00 97.56 156 TYR A CA 1
ATOM 1044 C C . TYR A 1 156 ? 9.997 -10.509 -5.723 1.00 97.56 156 TYR A C 1
ATOM 1046 O O . TYR A 1 156 ? 10.871 -10.469 -4.857 1.00 97.56 156 TYR A O 1
ATOM 1054 N N . LYS A 1 157 ? 9.065 -11.484 -5.725 1.00 97.19 157 LYS A N 1
ATOM 1055 C CA . LYS A 1 157 ? 8.881 -12.511 -4.666 1.00 97.19 157 LYS A CA 1
ATOM 1056 C C . LYS A 1 157 ? 10.162 -13.201 -4.198 1.00 97.19 157 LYS A C 1
ATOM 1058 O O . LYS A 1 157 ? 10.278 -13.610 -3.042 1.00 97.19 157 LYS A O 1
ATOM 1063 N N . LYS A 1 158 ? 11.094 -13.420 -5.132 1.00 95.75 158 LYS A N 1
ATOM 1064 C CA . LYS A 1 158 ? 12.347 -14.172 -4.940 1.00 95.75 158 LYS A CA 1
ATOM 1065 C C . LYS A 1 158 ? 13.605 -13.311 -5.097 1.00 95.75 158 LYS A C 1
ATOM 1067 O O . LYS A 1 158 ? 14.709 -13.849 -5.062 1.00 95.75 158 LYS A O 1
ATOM 1072 N N . VAL A 1 159 ? 13.452 -11.998 -5.266 1.00 96.62 159 VAL A N 1
ATOM 1073 C CA . VAL A 1 159 ? 14.567 -11.047 -5.349 1.00 96.62 159 VAL A CA 1
ATOM 1074 C C . VAL A 1 159 ? 14.849 -10.505 -3.950 1.00 96.62 159 VAL A C 1
ATOM 1076 O O . VAL A 1 159 ? 13.928 -10.206 -3.193 1.00 96.62 159 VAL A O 1
ATOM 1079 N N . THR A 1 160 ? 16.124 -10.383 -3.590 1.00 96.75 160 THR A N 1
ATOM 1080 C CA . THR A 1 160 ? 16.528 -9.650 -2.384 1.00 96.75 160 THR A CA 1
ATOM 1081 C C . THR A 1 160 ? 16.439 -8.149 -2.682 1.00 96.75 160 THR A C 1
ATOM 1083 O O . THR A 1 160 ? 17.080 -7.719 -3.644 1.00 96.75 160 THR A O 1
ATOM 1086 N N . PRO A 1 161 ? 15.677 -7.348 -1.916 1.00 97.75 161 PRO A N 1
ATOM 1087 C CA . PRO A 1 161 ? 15.666 -5.899 -2.091 1.00 97.75 161 PRO A CA 1
ATOM 1088 C C . PRO A 1 161 ? 17.031 -5.303 -1.746 1.00 97.75 161 PRO A C 1
ATOM 1090 O O . PRO A 1 161 ? 17.769 -5.862 -0.933 1.00 97.75 161 PRO A O 1
ATOM 1093 N N . TYR A 1 162 ? 17.373 -4.165 -2.351 1.00 96.19 162 TYR A N 1
ATOM 1094 C CA . TYR A 1 162 ? 18.651 -3.499 -2.065 1.00 96.19 162 TYR A CA 1
ATOM 1095 C C . TYR A 1 162 ? 18.574 -2.589 -0.827 1.00 96.19 162 TYR A C 1
ATOM 1097 O O . TYR A 1 162 ? 19.600 -2.349 -0.193 1.00 96.19 162 TYR A O 1
ATOM 1105 N N . PHE A 1 163 ? 17.368 -2.175 -0.420 1.00 97.44 163 PHE A N 1
ATOM 1106 C CA . PHE A 1 163 ? 17.055 -1.776 0.956 1.00 97.44 163 PHE A CA 1
ATOM 1107 C C . PHE A 1 163 ? 15.594 -2.102 1.311 1.00 97.44 163 PHE A C 1
ATOM 1109 O O . PHE A 1 163 ? 14.732 -2.209 0.438 1.00 97.44 163 PHE A O 1
ATOM 1116 N N . SER A 1 164 ? 15.321 -2.294 2.600 1.00 98.19 164 SER A N 1
ATOM 1117 C CA . SER A 1 164 ? 13.991 -2.584 3.148 1.00 98.19 164 SER A CA 1
ATOM 1118 C C . SER A 1 164 ? 13.963 -2.212 4.626 1.00 98.19 164 SER A C 1
ATOM 1120 O O . SER A 1 164 ? 14.896 -2.586 5.339 1.00 98.19 164 SER A O 1
ATOM 1122 N N . ASP A 1 165 ? 12.913 -1.537 5.082 1.00 98.19 165 ASP A N 1
ATOM 1123 C CA . ASP A 1 165 ? 12.751 -1.108 6.477 1.00 98.19 165 ASP A CA 1
ATOM 1124 C C . ASP A 1 165 ? 11.251 -0.915 6.802 1.00 98.19 165 ASP A C 1
ATOM 1126 O O . ASP A 1 165 ? 10.379 -1.420 6.086 1.00 98.19 165 ASP A O 1
ATOM 1130 N N . VAL A 1 166 ? 10.942 -0.193 7.879 1.00 98.06 166 VAL A N 1
ATOM 1131 C CA . VAL A 1 166 ? 9.591 0.192 8.293 1.00 98.06 166 VAL A CA 1
ATOM 1132 C C . VAL A 1 166 ? 9.358 1.685 8.042 1.00 98.06 166 VAL A C 1
ATOM 1134 O O . VAL A 1 166 ? 10.149 2.526 8.456 1.00 98.06 166 VAL A O 1
ATOM 1137 N N . THR A 1 167 ? 8.235 2.028 7.408 1.00 98.12 167 THR A N 1
ATOM 1138 C CA . THR A 1 167 ? 7.779 3.411 7.176 1.00 98.12 167 THR A CA 1
ATOM 1139 C C . THR A 1 167 ? 6.437 3.694 7.870 1.00 98.12 167 THR A C 1
ATOM 1141 O O . THR A 1 167 ? 5.743 2.783 8.331 1.00 98.12 167 THR A O 1
ATOM 1144 N N . THR A 1 168 ? 6.068 4.972 7.968 1.00 97.00 168 THR A N 1
ATOM 1145 C CA . THR A 1 168 ? 4.803 5.477 8.544 1.00 97.00 168 THR A CA 1
ATOM 1146 C C . THR A 1 168 ? 3.893 6.141 7.505 1.00 97.00 168 THR A C 1
ATOM 1148 O O . THR A 1 168 ? 2.895 6.767 7.855 1.00 97.00 168 THR A O 1
ATOM 1151 N N . TYR A 1 169 ? 4.227 6.033 6.221 1.00 97.56 169 TYR A N 1
ATOM 1152 C CA . TYR A 1 169 ? 3.389 6.474 5.109 1.00 97.56 169 TYR A CA 1
ATOM 1153 C C . TYR A 1 169 ? 3.790 5.743 3.827 1.00 97.56 169 TYR A C 1
ATOM 1155 O O . TYR A 1 169 ? 4.883 5.191 3.734 1.00 97.56 169 TYR A O 1
ATOM 1163 N N . ILE A 1 170 ? 2.899 5.757 2.838 1.00 98.38 170 ILE A N 1
ATOM 1164 C CA . ILE A 1 170 ? 3.162 5.241 1.493 1.00 98.38 170 ILE A CA 1
ATOM 1165 C C . ILE A 1 170 ? 3.066 6.431 0.552 1.00 98.38 170 ILE A C 1
ATOM 1167 O O . ILE A 1 170 ? 1.984 7.003 0.410 1.00 98.38 170 ILE A O 1
ATOM 1171 N N . ALA A 1 171 ? 4.190 6.841 -0.022 1.00 96.81 171 ALA A N 1
ATOM 1172 C CA . ALA A 1 171 ? 4.251 7.891 -1.029 1.00 96.81 171 ALA A CA 1
ATOM 1173 C C . ALA A 1 171 ? 5.573 7.805 -1.796 1.00 96.81 171 ALA A C 1
ATOM 1175 O O . ALA A 1 171 ? 6.617 7.547 -1.200 1.00 96.81 171 ALA A O 1
ATOM 1176 N N . GLU A 1 172 ? 5.513 8.092 -3.088 1.00 95.12 172 GLU A N 1
ATOM 1177 C CA . GLU A 1 172 ? 6.663 8.374 -3.946 1.00 95.12 172 GLU A CA 1
ATOM 1178 C C . GLU A 1 172 ? 6.250 9.515 -4.890 1.00 95.12 172 GLU A C 1
ATOM 1180 O O . GLU A 1 172 ? 5.075 9.604 -5.256 1.00 95.12 172 GLU A O 1
ATOM 1185 N N . SER A 1 173 ? 7.172 10.418 -5.216 1.00 93.75 173 SER A N 1
ATOM 1186 C CA . SER A 1 173 ? 7.002 11.455 -6.231 1.00 93.75 173 SER A CA 1
ATOM 1187 C C . SER A 1 173 ? 8.372 11.884 -6.767 1.00 93.75 173 SER A C 1
ATOM 1189 O O . SER A 1 173 ? 9.179 12.440 -6.009 1.00 93.75 173 SER A O 1
ATOM 1191 N N . ASN A 1 174 ? 8.609 11.715 -8.070 1.00 92.19 174 ASN A N 1
ATOM 1192 C CA . ASN A 1 174 ? 9.791 12.231 -8.762 1.00 92.19 174 ASN A CA 1
ATOM 1193 C C . ASN A 1 174 ? 9.410 12.993 -10.042 1.00 92.19 174 ASN A C 1
ATOM 1195 O O . ASN A 1 174 ? 8.567 12.550 -10.822 1.00 92.19 174 ASN A O 1
ATOM 1199 N N . ASP A 1 175 ? 10.055 14.140 -10.268 1.00 83.56 175 ASP A N 1
ATOM 1200 C CA . ASP A 1 175 ? 9.589 15.132 -11.243 1.00 83.56 175 ASP A CA 1
ATOM 1201 C C . ASP A 1 175 ? 10.312 15.039 -12.601 1.00 83.56 175 ASP A C 1
ATOM 1203 O O . ASP A 1 175 ? 9.788 15.550 -13.598 1.00 83.56 175 ASP A O 1
ATOM 1207 N N . GLN A 1 176 ? 11.495 14.409 -12.676 1.00 70.00 176 GLN A N 1
ATOM 1208 C CA . GLN A 1 176 ? 12.297 14.262 -13.901 1.00 70.00 176 GLN A CA 1
ATOM 1209 C C . GLN A 1 176 ? 13.058 12.921 -14.003 1.00 70.00 176 GLN A C 1
ATOM 1211 O O . GLN A 1 176 ? 13.217 12.169 -13.042 1.00 70.00 176 GLN A O 1
ATOM 1216 N N . TRP A 1 177 ? 13.564 12.630 -15.211 1.00 64.19 177 TRP A N 1
ATOM 1217 C CA . TRP A 1 177 ? 14.472 11.507 -15.482 1.00 64.19 177 TRP A CA 1
ATOM 1218 C C . TRP A 1 177 ? 15.823 11.689 -14.779 1.00 64.19 177 TRP A C 1
ATOM 1220 O O . TRP A 1 177 ? 16.465 12.726 -14.934 1.00 64.19 177 TRP A O 1
ATOM 1230 N N . GLY A 1 178 ? 16.305 10.637 -14.109 1.00 63.78 178 GLY A N 1
ATOM 1231 C CA . GLY A 1 178 ? 17.602 10.650 -13.426 1.00 63.78 178 GLY A CA 1
ATOM 1232 C C . GLY A 1 178 ? 17.618 11.421 -12.101 1.00 63.78 178 GLY A C 1
ATOM 1233 O O . GLY A 1 178 ? 18.702 11.672 -11.569 1.00 63.78 178 GLY A O 1
ATOM 1234 N N . ASP A 1 179 ? 16.447 11.782 -11.568 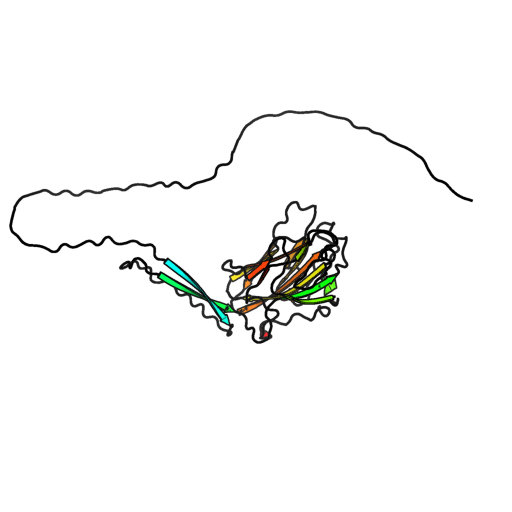1.00 72.81 179 ASP A N 1
ATOM 1235 C CA . ASP A 1 179 ? 16.328 12.365 -10.235 1.00 72.81 179 ASP A CA 1
ATOM 1236 C C . ASP A 1 179 ? 16.711 11.343 -9.159 1.00 72.81 179 ASP A C 1
ATOM 1238 O O . ASP A 1 179 ? 16.102 10.279 -9.006 1.00 72.81 179 ASP A O 1
ATOM 1242 N N . TRP A 1 180 ? 17.713 11.716 -8.363 1.00 88.44 180 TRP A N 1
ATOM 1243 C CA . TRP A 1 180 ? 18.023 11.043 -7.113 1.00 88.44 180 TRP A CA 1
ATOM 1244 C C . TRP A 1 180 ? 17.081 11.565 -6.029 1.00 88.44 180 TRP A C 1
ATOM 1246 O O . TRP A 1 180 ? 17.215 12.700 -5.573 1.00 88.44 180 TRP A O 1
ATOM 1256 N N . ILE A 1 181 ? 16.133 10.734 -5.611 1.00 91.44 181 ILE A N 1
ATOM 1257 C CA . ILE A 1 181 ? 15.118 11.061 -4.608 1.00 91.44 181 ILE A CA 1
ATOM 1258 C C . ILE A 1 181 ? 15.474 10.507 -3.226 1.00 91.44 181 ILE A C 1
ATOM 1260 O O . ILE A 1 181 ? 16.373 9.671 -3.070 1.00 91.44 181 ILE A O 1
ATOM 1264 N N . ASN A 1 182 ? 14.757 10.988 -2.207 1.00 92.94 182 ASN A N 1
ATOM 1265 C CA . ASN A 1 182 ? 14.729 10.372 -0.887 1.00 92.94 182 ASN A CA 1
ATOM 1266 C C . ASN A 1 182 ? 13.500 9.464 -0.775 1.00 92.94 182 ASN A C 1
ATOM 1268 O O . ASN A 1 182 ? 12.380 9.938 -0.943 1.00 92.94 182 ASN A O 1
ATOM 1272 N N . VAL A 1 183 ? 13.713 8.194 -0.438 1.00 94.44 183 VAL A N 1
ATOM 1273 C CA . VAL A 1 183 ? 12.647 7.222 -0.169 1.00 94.44 183 VAL A CA 1
ATOM 1274 C C . VAL A 1 183 ? 12.734 6.825 1.298 1.00 94.44 183 VAL A C 1
ATOM 1276 O O . VAL A 1 183 ? 13.655 6.117 1.699 1.00 94.44 183 VAL A O 1
ATOM 1279 N N . TYR A 1 184 ? 11.798 7.304 2.117 1.00 95.62 184 TYR A N 1
ATOM 1280 C CA . TYR A 1 184 ? 11.685 6.962 3.546 1.00 95.62 184 TYR A CA 1
ATOM 1281 C C . TYR A 1 184 ? 12.992 7.134 4.348 1.00 95.62 184 TYR A C 1
ATOM 1283 O O . TYR A 1 184 ? 13.317 6.334 5.220 1.00 95.62 184 TYR A O 1
ATOM 1291 N N . GLY A 1 185 ? 13.765 8.182 4.046 1.00 94.56 185 GLY A N 1
ATOM 1292 C CA . GLY A 1 185 ? 15.063 8.465 4.666 1.00 94.56 185 GLY A CA 1
ATOM 1293 C C . GLY A 1 185 ? 16.272 7.962 3.870 1.00 94.56 185 GLY A C 1
ATOM 1294 O O . GLY A 1 185 ? 17.361 8.507 4.042 1.00 94.56 185 GLY A O 1
ATOM 1295 N N . TYR A 1 186 ? 16.096 7.021 2.941 1.00 95.31 186 TYR A N 1
ATOM 1296 C CA . TYR A 1 186 ? 17.163 6.505 2.083 1.00 95.31 186 TYR A CA 1
ATOM 1297 C C . TYR A 1 186 ? 17.420 7.446 0.900 1.00 95.31 186 TYR A C 1
ATOM 1299 O O . TYR A 1 186 ? 16.508 7.769 0.144 1.00 95.31 186 TYR A O 1
ATOM 1307 N N . TYR A 1 187 ? 18.669 7.886 0.736 1.00 93.25 187 TYR A N 1
ATOM 1308 C CA . TYR A 1 187 ? 19.128 8.749 -0.358 1.00 93.25 187 TYR A CA 1
ATOM 1309 C C . TYR A 1 187 ? 20.612 8.466 -0.658 1.00 93.25 187 TYR A C 1
ATOM 1311 O O . TYR A 1 187 ? 21.375 8.252 0.289 1.00 93.25 187 TYR A O 1
ATOM 1319 N N . PRO A 1 188 ? 21.065 8.530 -1.924 1.00 92.75 188 PRO A N 1
ATOM 1320 C CA . PRO A 1 188 ? 20.279 8.767 -3.138 1.00 92.75 188 PRO A CA 1
ATOM 1321 C C . PRO A 1 188 ? 19.603 7.487 -3.662 1.00 92.75 188 PRO A C 1
ATOM 1323 O O . PRO A 1 188 ? 20.187 6.406 -3.605 1.00 92.75 188 PRO A O 1
ATOM 1326 N N . VAL A 1 189 ? 18.390 7.614 -4.207 1.00 93.31 189 VAL A N 1
ATOM 1327 C CA . VAL A 1 189 ? 17.651 6.526 -4.877 1.00 93.31 189 VAL A CA 1
ATOM 1328 C C . VAL A 1 189 ? 17.223 6.987 -6.271 1.00 93.31 189 VAL A C 1
ATOM 1330 O O . VAL A 1 189 ? 16.709 8.089 -6.397 1.00 93.31 189 VAL A O 1
ATOM 1333 N N . ASP A 1 190 ? 17.444 6.182 -7.313 1.00 92.81 190 ASP A N 1
ATOM 1334 C CA . ASP A 1 190 ? 16.979 6.487 -8.678 1.00 92.81 190 ASP A CA 1
ATOM 1335 C C . ASP A 1 190 ? 15.463 6.271 -8.755 1.00 92.81 190 ASP A C 1
ATOM 1337 O O . ASP A 1 190 ? 15.008 5.128 -8.830 1.00 92.81 190 ASP A O 1
ATOM 1341 N N . GLY A 1 191 ? 14.686 7.358 -8.706 1.00 92.81 191 GLY A N 1
ATOM 1342 C CA . GLY A 1 191 ? 13.220 7.294 -8.774 1.00 92.81 191 GLY A CA 1
ATOM 1343 C C . GLY A 1 191 ? 12.712 6.756 -10.112 1.00 92.81 191 GLY A C 1
ATOM 1344 O O . GLY A 1 191 ? 11.714 6.041 -10.160 1.00 92.81 191 GLY A O 1
ATOM 1345 N N . SER A 1 192 ? 13.465 6.993 -11.191 1.00 92.69 192 SER A N 1
ATOM 1346 C CA . SER A 1 192 ? 13.071 6.627 -12.553 1.00 92.69 192 SER A CA 1
ATOM 1347 C C . SER A 1 192 ? 13.181 5.129 -12.866 1.00 92.69 192 SER A C 1
ATOM 1349 O O . SER A 1 192 ? 12.738 4.681 -13.921 1.00 92.69 192 SER A O 1
ATOM 1351 N N . ASN A 1 193 ? 13.757 4.331 -11.966 1.00 92.94 193 ASN A N 1
ATOM 1352 C CA . ASN A 1 193 ? 13.939 2.892 -12.153 1.00 92.94 193 ASN A CA 1
ATOM 1353 C C . ASN A 1 193 ? 13.655 2.115 -10.858 1.00 92.94 193 ASN A C 1
ATOM 1355 O O . ASN A 1 193 ? 14.403 1.216 -10.459 1.00 92.94 193 ASN A O 1
ATOM 1359 N N . LEU A 1 194 ? 12.572 2.494 -10.182 1.00 96.00 194 LEU A N 1
ATOM 1360 C CA . LEU A 1 194 ? 12.233 2.053 -8.835 1.00 96.00 194 LEU A CA 1
ATOM 1361 C C . LEU A 1 194 ? 11.001 1.140 -8.815 1.00 96.00 194 LEU A C 1
ATOM 1363 O O . LEU A 1 194 ? 10.053 1.314 -9.574 1.00 96.00 194 LEU A O 1
ATOM 1367 N N . VAL A 1 195 ? 11.002 0.175 -7.901 1.00 98.44 195 VAL A N 1
ATOM 1368 C CA . VAL A 1 195 ? 9.833 -0.596 -7.467 1.00 98.44 195 VAL A CA 1
ATOM 1369 C C . VAL A 1 195 ? 9.785 -0.567 -5.948 1.00 98.44 195 VAL A C 1
ATOM 1371 O O . VAL A 1 195 ? 10.794 -0.849 -5.299 1.00 98.44 195 VAL A O 1
ATOM 1374 N N . LEU A 1 196 ? 8.611 -0.271 -5.391 1.00 98.69 196 LEU A N 1
ATOM 1375 C CA . LEU A 1 196 ? 8.351 -0.279 -3.954 1.00 98.69 196 LEU A CA 1
ATOM 1376 C C . LEU A 1 196 ? 7.221 -1.262 -3.637 1.00 98.69 196 LEU A C 1
ATOM 1378 O O . LEU A 1 196 ? 6.075 -1.040 -4.029 1.00 98.69 196 LEU A O 1
ATOM 1382 N N . ASP A 1 197 ? 7.535 -2.330 -2.906 1.00 98.75 197 ASP A N 1
ATOM 1383 C CA . ASP A 1 197 ? 6.549 -3.256 -2.333 1.00 98.75 197 ASP A CA 1
ATOM 1384 C C . ASP A 1 197 ? 6.332 -2.903 -0.857 1.00 98.75 197 ASP A C 1
ATOM 1386 O O . ASP A 1 197 ? 7.296 -2.789 -0.101 1.00 98.75 197 ASP A O 1
ATOM 1390 N N . HIS A 1 198 ? 5.078 -2.715 -0.450 1.00 98.88 198 HIS A N 1
ATOM 1391 C CA . HIS A 1 198 ? 4.683 -2.415 0.923 1.00 98.88 198 HIS A CA 1
ATOM 1392 C C . HIS A 1 198 ? 3.729 -3.480 1.449 1.00 98.88 198 HIS A C 1
ATOM 1394 O O . HIS A 1 198 ? 2.723 -3.787 0.806 1.00 98.88 198 HIS A O 1
ATOM 1400 N N . THR A 1 199 ? 3.986 -3.975 2.660 1.00 98.81 199 THR A N 1
ATOM 1401 C CA . THR A 1 199 ? 3.129 -4.945 3.350 1.00 98.81 199 THR A CA 1
ATOM 1402 C C . THR A 1 199 ? 2.795 -4.500 4.769 1.00 98.81 199 THR A C 1
ATOM 1404 O O . THR A 1 199 ? 3.656 -4.079 5.546 1.00 98.81 199 THR A O 1
ATOM 1407 N N . PHE A 1 200 ? 1.512 -4.579 5.109 1.00 98.81 200 PHE A N 1
ATOM 1408 C CA . PHE A 1 200 ? 0.984 -4.175 6.408 1.00 98.81 200 PHE A CA 1
ATOM 1409 C C . PHE A 1 200 ? -0.402 -4.785 6.642 1.00 98.81 200 PHE A C 1
ATOM 1411 O O . PHE A 1 200 ? -0.997 -5.430 5.780 1.00 98.81 200 PHE A O 1
ATOM 1418 N N . TYR A 1 201 ? -0.920 -4.573 7.839 1.00 98.81 201 TYR A N 1
ATOM 1419 C CA . TYR A 1 201 ? -2.272 -4.879 8.254 1.00 98.81 201 TYR A CA 1
ATOM 1420 C C . TYR A 1 201 ? -2.992 -3.589 8.634 1.00 98.81 201 TYR A C 1
ATOM 1422 O O . TYR A 1 201 ? -2.467 -2.763 9.382 1.00 98.81 201 TYR A O 1
ATOM 1430 N N . LEU A 1 202 ? -4.227 -3.473 8.164 1.00 98.69 202 LEU A N 1
ATOM 1431 C CA . LEU A 1 202 ? -5.214 -2.534 8.669 1.00 98.69 202 LEU A CA 1
ATOM 1432 C C . LEU A 1 202 ? -5.948 -3.175 9.853 1.00 98.69 202 LEU A C 1
ATOM 1434 O O . LEU A 1 202 ? -6.604 -4.206 9.692 1.00 98.69 202 LEU A O 1
ATOM 1438 N N . PHE A 1 203 ? -5.853 -2.570 11.033 1.00 98.44 203 PHE A N 1
ATOM 1439 C CA . PHE A 1 203 ? -6.699 -2.910 12.171 1.00 98.44 203 PHE A CA 1
ATOM 1440 C C . PHE A 1 203 ? -8.076 -2.250 12.042 1.00 98.44 203 PHE A C 1
ATOM 1442 O O . PHE A 1 203 ? -8.190 -1.047 11.816 1.00 98.44 203 PHE A O 1
ATOM 1449 N N . ALA A 1 204 ? -9.133 -3.033 12.232 1.00 97.94 204 ALA A N 1
ATOM 1450 C CA . ALA A 1 204 ? -10.495 -2.530 12.288 1.00 97.94 204 ALA A CA 1
ATOM 1451 C C . ALA A 1 204 ? -10.779 -1.910 13.667 1.00 97.94 204 ALA A C 1
ATOM 1453 O O . ALA A 1 204 ? -11.236 -2.582 14.593 1.00 97.94 204 ALA A O 1
ATOM 1454 N N . SER A 1 205 ? -10.522 -0.611 13.798 1.00 95.81 205 SER A N 1
ATOM 1455 C CA . SER A 1 205 ? -10.971 0.230 14.915 1.00 95.81 205 SER A CA 1
ATOM 1456 C C . SER A 1 205 ? -12.490 0.479 14.914 1.00 95.81 205 SER A C 1
ATOM 1458 O O . SER A 1 205 ? -13.069 0.842 15.937 1.00 95.81 205 SER A O 1
ATOM 1460 N N . GLN A 1 206 ? -13.164 0.237 13.787 1.00 94.50 206 GLN A N 1
ATOM 1461 C CA . GLN A 1 206 ? -14.599 0.434 13.576 1.00 94.50 206 GLN A CA 1
ATOM 1462 C C . GLN A 1 206 ? -15.208 -0.768 12.835 1.00 94.50 206 GLN A C 1
ATOM 1464 O O . GLN A 1 206 ? -14.512 -1.493 12.127 1.00 94.50 206 GLN A O 1
ATOM 1469 N N . THR A 1 207 ? -16.520 -0.979 12.975 1.00 95.38 207 THR A N 1
ATOM 1470 C CA . THR A 1 207 ? -17.261 -1.945 12.146 1.00 95.38 207 THR A CA 1
ATOM 1471 C C . THR A 1 207 ? -17.882 -1.196 10.975 1.00 95.38 207 THR A C 1
ATOM 1473 O O . THR A 1 207 ? -18.670 -0.277 11.190 1.00 95.38 207 THR A O 1
ATOM 1476 N N . GLY A 1 208 ? -17.571 -1.600 9.747 1.00 97.44 208 GLY A N 1
ATOM 1477 C CA . GLY A 1 208 ? -18.083 -0.966 8.537 1.00 97.44 208 GLY A CA 1
ATOM 1478 C C . GLY A 1 208 ? -17.158 -1.149 7.339 1.00 97.44 208 GLY A C 1
ATOM 1479 O O . GLY A 1 208 ? -16.230 -1.955 7.370 1.00 97.44 208 GLY A O 1
ATOM 1480 N N . TYR A 1 209 ? -17.420 -0.391 6.275 1.00 98.50 209 TYR A N 1
ATOM 1481 C CA . TYR A 1 209 ? -16.590 -0.396 5.073 1.00 98.50 209 TYR A CA 1
ATOM 1482 C C . TYR A 1 209 ? -15.381 0.528 5.230 1.00 98.50 209 TYR A C 1
ATOM 1484 O O . TYR A 1 209 ? -15.541 1.740 5.348 1.00 98.50 209 TYR A O 1
ATOM 1492 N N . TYR A 1 210 ? -14.184 -0.047 5.168 1.00 98.69 210 TYR A N 1
ATOM 1493 C CA . TYR A 1 210 ? -12.944 0.690 4.951 1.00 98.69 210 TYR A CA 1
ATOM 1494 C C . TYR A 1 210 ? -12.697 0.827 3.449 1.00 98.69 210 TYR A C 1
ATOM 1496 O O . TYR A 1 210 ? -12.864 -0.140 2.705 1.00 98.69 210 TYR A O 1
ATOM 1504 N N . SER A 1 211 ? -12.308 2.019 3.004 1.00 98.50 211 SER A N 1
ATOM 1505 C CA . SER A 1 211 ? -12.119 2.352 1.589 1.00 98.50 211 SER A CA 1
ATOM 1506 C C . SER A 1 211 ? -10.634 2.480 1.267 1.00 98.50 211 SER A C 1
ATOM 1508 O O . SER A 1 211 ? -9.982 3.392 1.768 1.00 98.50 211 SER A O 1
ATOM 1510 N N . LEU A 1 212 ? -10.105 1.568 0.451 1.00 98.62 212 LEU A N 1
ATOM 1511 C CA . LEU A 1 212 ? -8.744 1.592 -0.087 1.00 98.62 212 LEU A CA 1
ATOM 1512 C C . LEU A 1 212 ? -8.784 2.315 -1.437 1.00 98.62 212 LEU A C 1
ATOM 1514 O O . LEU A 1 212 ? -9.594 1.960 -2.292 1.00 98.62 212 LEU A O 1
ATOM 1518 N N . ASN A 1 213 ? -7.925 3.309 -1.649 1.00 98.31 213 ASN A N 1
ATOM 1519 C CA . ASN A 1 213 ? -7.978 4.183 -2.819 1.00 98.31 213 ASN A CA 1
ATOM 1520 C C . ASN A 1 213 ? -6.583 4.473 -3.396 1.00 98.31 213 ASN A C 1
ATOM 1522 O O . ASN A 1 213 ? -5.669 4.849 -2.665 1.00 98.31 213 ASN A O 1
ATOM 1526 N N . ILE A 1 214 ? -6.447 4.355 -4.720 1.00 98.56 214 ILE A N 1
ATOM 1527 C CA . ILE A 1 214 ? -5.301 4.853 -5.490 1.00 98.56 214 ILE A CA 1
ATOM 1528 C C . ILE A 1 214 ? -5.787 6.095 -6.259 1.00 98.56 214 ILE A C 1
ATOM 1530 O O . ILE A 1 214 ? -6.436 5.953 -7.297 1.00 98.56 214 ILE A O 1
ATOM 1534 N N . PRO A 1 215 ? -5.537 7.328 -5.783 1.00 97.19 215 PRO A N 1
ATOM 1535 C CA . PRO A 1 215 ? -6.051 8.531 -6.443 1.00 97.19 215 PRO A CA 1
ATOM 1536 C C . PRO A 1 215 ? -5.343 8.847 -7.769 1.00 97.19 215 PRO A C 1
ATOM 1538 O O . PRO A 1 215 ? -5.940 9.459 -8.649 1.00 97.19 215 PRO A O 1
ATOM 1541 N N . TYR A 1 216 ? -4.081 8.442 -7.909 1.00 96.88 216 TYR A N 1
ATOM 1542 C CA . TYR A 1 216 ? -3.242 8.578 -9.103 1.00 96.88 216 TYR A CA 1
ATOM 1543 C C . TYR A 1 216 ? -2.061 7.611 -8.963 1.00 96.88 216 TYR A C 1
ATOM 1545 O O . TYR A 1 216 ? -1.690 7.287 -7.835 1.00 96.88 216 TYR A O 1
ATOM 1553 N N . THR A 1 217 ? -1.479 7.150 -10.070 1.00 97.19 217 THR A N 1
ATOM 1554 C CA . THR A 1 217 ? -0.159 6.506 -10.042 1.00 97.19 217 THR A CA 1
ATOM 1555 C C . THR A 1 217 ? 0.600 6.697 -11.352 1.00 97.19 217 THR A C 1
ATOM 1557 O O . THR A 1 217 ? -0.025 6.824 -12.402 1.00 97.19 217 THR A O 1
ATOM 1560 N N . ASP A 1 218 ? 1.926 6.682 -11.286 1.00 95.50 218 ASP A N 1
ATOM 1561 C CA . ASP A 1 218 ? 2.855 6.760 -12.413 1.00 95.50 218 ASP A CA 1
ATOM 1562 C C . ASP A 1 218 ? 4.082 5.884 -12.089 1.00 95.50 218 ASP A C 1
ATOM 1564 O O . ASP A 1 218 ? 4.745 6.147 -11.093 1.00 95.50 218 ASP A O 1
ATOM 1568 N N . ASP A 1 219 ? 4.399 4.778 -12.769 1.00 96.06 219 ASP A N 1
ATOM 1569 C CA . ASP A 1 219 ? 3.737 4.214 -13.953 1.00 96.06 219 ASP A CA 1
ATOM 1570 C C . ASP A 1 219 ? 2.654 3.169 -13.639 1.00 96.06 219 ASP A C 1
ATOM 1572 O O . ASP A 1 219 ? 1.652 3.096 -14.347 1.00 96.06 219 ASP A O 1
ATOM 1576 N N . ILE A 1 220 ? 2.848 2.290 -12.647 1.00 98.44 220 ILE A N 1
ATOM 1577 C CA . ILE A 1 220 ? 1.900 1.198 -12.361 1.00 98.44 220 ILE A CA 1
ATOM 1578 C C . ILE A 1 220 ? 1.875 0.806 -10.885 1.00 98.44 220 ILE A C 1
ATOM 1580 O O . ILE A 1 220 ? 2.918 0.670 -10.249 1.00 98.44 220 ILE A O 1
ATOM 1584 N N . GLN A 1 221 ? 0.674 0.563 -10.354 1.00 98.75 221 GLN A N 1
ATOM 1585 C CA . GLN A 1 221 ? 0.448 0.149 -8.973 1.00 98.75 221 GLN A CA 1
ATOM 1586 C C . GLN A 1 221 ? -0.604 -0.960 -8.876 1.00 98.75 221 GLN A C 1
ATOM 1588 O O . GLN A 1 221 ? -1.665 -0.910 -9.503 1.00 98.75 221 GLN A O 1
ATOM 1593 N N . PHE A 1 222 ? -0.308 -1.943 -8.032 1.00 98.88 222 PHE A N 1
ATOM 1594 C CA . PHE A 1 222 ? -1.163 -3.077 -7.706 1.00 98.88 222 PHE A CA 1
ATOM 1595 C C . PHE A 1 222 ? -1.474 -3.087 -6.216 1.00 98.88 222 PHE A C 1
ATOM 1597 O O . PHE A 1 222 ? -0.591 -2.809 -5.405 1.00 98.88 222 PHE A O 1
ATOM 1604 N N . VAL A 1 223 ? -2.693 -3.482 -5.855 1.00 98.88 223 VAL A N 1
ATOM 1605 C CA . VAL A 1 223 ? -3.079 -3.760 -4.467 1.00 98.88 223 VAL A CA 1
ATOM 1606 C C . VAL A 1 223 ? -3.648 -5.167 -4.387 1.00 98.88 223 VAL A C 1
ATOM 1608 O O . VAL A 1 223 ? -4.490 -5.542 -5.202 1.00 98.88 223 VAL A O 1
ATOM 1611 N N . TRP A 1 224 ? -3.210 -5.922 -3.383 1.00 98.81 224 TRP A N 1
ATOM 1612 C CA . TRP A 1 224 ? -3.810 -7.193 -2.986 1.00 98.81 224 TRP A CA 1
ATOM 1613 C C . TRP A 1 224 ? -4.261 -7.106 -1.538 1.00 98.81 224 TRP A C 1
ATOM 1615 O O . TRP A 1 224 ? -3.612 -6.459 -0.710 1.00 98.81 224 TRP A O 1
ATOM 1625 N N . VAL A 1 225 ? -5.339 -7.808 -1.217 1.00 98.38 225 VAL A N 1
ATOM 1626 C CA . VAL A 1 225 ? -5.945 -7.815 0.112 1.00 98.38 225 VAL A CA 1
ATOM 1627 C C . VAL A 1 225 ? -6.215 -9.251 0.571 1.00 98.38 225 VAL A C 1
ATOM 1629 O O . VAL A 1 225 ? -6.387 -10.177 -0.223 1.00 98.38 225 VAL A O 1
ATOM 1632 N N . GLY A 1 226 ? -6.221 -9.477 1.885 1.00 97.44 226 GLY A N 1
ATOM 1633 C CA . GLY A 1 226 ? -6.534 -10.787 2.452 1.00 97.44 226 GLY A CA 1
ATOM 1634 C C . GLY A 1 226 ? -5.443 -11.824 2.158 1.00 97.44 226 GLY A C 1
ATOM 1635 O O . GLY A 1 226 ? -4.250 -11.532 2.216 1.00 97.44 226 GLY A O 1
ATOM 1636 N N . ALA A 1 227 ? -5.843 -13.061 1.858 1.00 95.69 227 ALA A N 1
ATOM 1637 C CA . ALA A 1 227 ? -4.897 -14.158 1.637 1.00 95.69 227 ALA A CA 1
ATOM 1638 C C . ALA A 1 227 ? -3.902 -13.873 0.494 1.00 95.69 227 ALA A C 1
ATOM 1640 O O . ALA A 1 227 ? -2.714 -14.154 0.657 1.00 95.69 227 ALA A O 1
ATOM 1641 N N . ASN A 1 228 ? -4.365 -13.252 -0.601 1.00 96.88 228 ASN A N 1
ATOM 1642 C CA . ASN A 1 228 ? -3.525 -12.907 -1.753 1.00 96.88 228 ASN A CA 1
ATOM 1643 C C . ASN A 1 228 ? -2.391 -11.952 -1.357 1.00 96.88 228 ASN A C 1
ATOM 1645 O O . ASN A 1 228 ? -1.261 -12.140 -1.801 1.00 96.88 228 ASN A O 1
ATOM 1649 N N . ALA A 1 229 ? -2.660 -10.979 -0.476 1.00 98.00 229 ALA A N 1
ATOM 1650 C CA . ALA A 1 229 ? -1.640 -10.058 0.024 1.00 98.00 229 ALA A CA 1
ATOM 1651 C C . ALA A 1 229 ? -0.470 -10.794 0.690 1.00 98.00 229 ALA A C 1
ATOM 1653 O O . ALA A 1 229 ? 0.681 -10.413 0.495 1.00 98.00 229 ALA A O 1
ATOM 1654 N N . VAL A 1 230 ? -0.756 -11.855 1.453 1.00 97.19 230 VAL A N 1
ATOM 1655 C CA . VAL A 1 230 ? 0.247 -12.614 2.218 1.00 97.19 230 VAL A CA 1
ATOM 1656 C C . VAL A 1 230 ? 0.992 -13.629 1.343 1.00 97.19 230 VAL A C 1
ATOM 1658 O O . VAL A 1 230 ? 2.187 -13.842 1.540 1.00 97.19 230 VAL A O 1
ATOM 1661 N N . SER A 1 231 ? 0.312 -14.280 0.394 1.00 96.56 231 SER A N 1
ATOM 1662 C CA . SER A 1 231 ? 0.895 -15.314 -0.473 1.00 96.56 231 SER A CA 1
ATOM 1663 C C . SER A 1 231 ? 0.060 -15.524 -1.736 1.00 96.56 231 SER A C 1
ATOM 1665 O O . SER A 1 231 ? -1.161 -15.427 -1.707 1.00 96.56 231 SER A O 1
ATOM 1667 N N . GLY A 1 232 ? 0.701 -15.906 -2.841 1.00 95.69 232 GLY A N 1
ATOM 1668 C CA . GLY A 1 232 ? 0.010 -16.205 -4.096 1.00 95.69 232 GLY A CA 1
ATOM 1669 C C . GLY A 1 232 ? -0.449 -14.962 -4.861 1.00 95.69 232 GLY A C 1
ATOM 1670 O O . GLY A 1 232 ? -1.202 -15.090 -5.823 1.00 95.69 232 GLY A O 1
ATOM 1671 N N . TRP A 1 233 ? 0.018 -13.771 -4.477 1.00 98.19 233 TRP A N 1
ATOM 1672 C CA . TRP A 1 233 ? -0.174 -12.547 -5.248 1.00 98.19 233 TRP A CA 1
ATOM 1673 C C . TRP A 1 233 ? 0.396 -12.692 -6.663 1.00 98.19 233 TRP A C 1
ATOM 1675 O O . TRP A 1 233 ? 1.477 -13.239 -6.878 1.00 98.19 233 TRP A O 1
ATOM 1685 N N . THR A 1 234 ? -0.363 -12.223 -7.637 1.00 98.50 234 THR A N 1
ATOM 1686 C CA . THR A 1 234 ? -0.064 -12.231 -9.067 1.00 98.50 234 THR A CA 1
ATOM 1687 C C . THR A 1 234 ? -0.662 -10.988 -9.693 1.00 98.50 234 THR A C 1
ATOM 1689 O O . THR A 1 234 ? -1.622 -10.422 -9.171 1.00 98.50 234 THR A O 1
ATOM 1692 N N . ARG A 1 235 ? -0.173 -10.588 -10.861 1.00 98.31 235 ARG A N 1
ATOM 1693 C CA . ARG A 1 235 ? -0.807 -9.513 -11.619 1.00 98.31 235 ARG A CA 1
ATOM 1694 C C . ARG A 1 235 ? -2.279 -9.799 -11.929 1.00 98.31 235 ARG A C 1
ATOM 1696 O O . ARG A 1 235 ? -3.094 -8.886 -11.950 1.00 98.31 235 ARG A O 1
ATOM 1703 N N . ALA A 1 236 ? -2.606 -11.066 -12.171 1.00 98.25 236 ALA A N 1
ATOM 1704 C CA . ALA A 1 236 ? -3.939 -11.504 -12.571 1.00 98.25 236 ALA A CA 1
ATOM 1705 C C . ALA A 1 236 ? -4.959 -11.567 -11.416 1.00 98.25 236 ALA A C 1
ATOM 1707 O O . ALA A 1 236 ? -6.154 -11.622 -11.689 1.00 98.25 236 ALA A O 1
ATOM 1708 N N . ASN A 1 237 ? -4.514 -11.568 -10.152 1.00 98.31 237 ASN A N 1
ATOM 1709 C CA . ASN A 1 237 ? -5.384 -11.570 -8.965 1.00 98.31 237 ASN A CA 1
ATOM 1710 C C . ASN A 1 237 ? -5.209 -10.326 -8.075 1.00 98.31 237 ASN A C 1
ATOM 1712 O O . ASN A 1 237 ? -5.545 -10.381 -6.892 1.00 98.31 237 ASN A O 1
ATOM 1716 N N . ALA A 1 238 ? -4.674 -9.232 -8.625 1.00 98.62 238 ALA A N 1
ATOM 1717 C CA . ALA A 1 238 ? -4.663 -7.937 -7.954 1.00 98.62 238 ALA A CA 1
ATOM 1718 C C . ALA A 1 238 ? -6.094 -7.400 -7.821 1.00 98.62 238 ALA A C 1
ATOM 1720 O O . ALA A 1 238 ? -6.824 -7.313 -8.809 1.00 98.62 238 ALA A O 1
ATOM 1721 N N . ASP A 1 239 ? -6.481 -7.035 -6.601 1.00 98.69 239 ASP A N 1
ATOM 1722 C CA . ASP A 1 239 ? -7.803 -6.495 -6.284 1.00 98.69 239 ASP A CA 1
ATOM 1723 C C . ASP A 1 239 ? -7.968 -5.055 -6.812 1.00 98.69 239 ASP A C 1
ATOM 1725 O O . ASP A 1 239 ? -9.067 -4.635 -7.171 1.00 98.69 239 ASP A O 1
ATOM 1729 N N . ILE A 1 240 ? -6.858 -4.311 -6.917 1.00 98.50 240 ILE A N 1
ATOM 1730 C CA . ILE A 1 240 ? -6.762 -3.066 -7.690 1.00 98.50 240 ILE A CA 1
ATOM 1731 C C . ILE A 1 240 ? -5.543 -3.143 -8.613 1.00 98.50 240 ILE A C 1
ATOM 1733 O O . ILE A 1 240 ? -4.4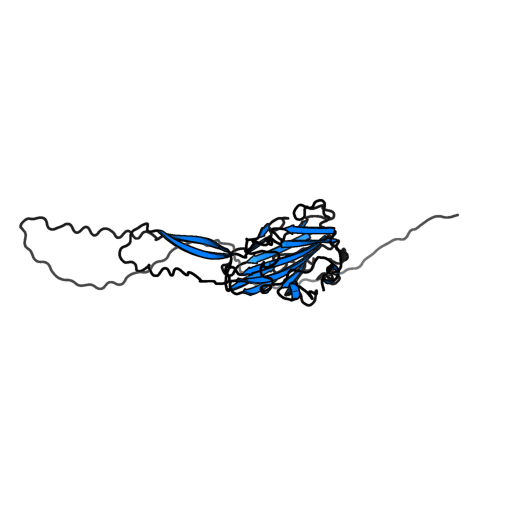58 -3.533 -8.188 1.00 98.50 240 ILE A O 1
ATOM 1737 N N . THR A 1 241 ? -5.703 -2.695 -9.859 1.00 98.19 241 THR A N 1
ATOM 1738 C CA . THR A 1 241 ? -4.599 -2.288 -10.740 1.00 98.19 241 THR A CA 1
ATOM 1739 C C . THR A 1 241 ? -4.885 -0.880 -11.250 1.00 98.19 241 THR A C 1
ATOM 1741 O O . THR A 1 241 ? -5.946 -0.651 -11.826 1.00 98.19 241 THR A O 1
ATOM 1744 N N . GLN A 1 242 ? -3.948 0.050 -11.079 1.00 97.81 242 GLN A N 1
ATOM 1745 C CA . GLN A 1 242 ? -3.979 1.365 -11.724 1.00 97.81 242 GLN A CA 1
ATOM 1746 C C . GLN A 1 242 ? -2.644 1.614 -12.430 1.00 97.81 242 GLN A C 1
ATOM 1748 O O . GLN A 1 242 ? -1.618 1.074 -12.022 1.00 97.81 242 GLN A O 1
ATOM 1753 N N . PHE A 1 243 ? -2.662 2.389 -13.511 1.00 97.12 243 PHE A N 1
ATOM 1754 C CA . PHE A 1 243 ? -1.475 2.690 -14.302 1.00 97.12 243 PHE A CA 1
ATOM 1755 C C . PHE A 1 243 ? -1.601 4.041 -15.008 1.00 97.12 243 PHE A C 1
ATOM 1757 O O . PHE A 1 243 ? -2.702 4.475 -15.363 1.00 97.12 243 PHE A O 1
ATOM 1764 N N . TRP A 1 244 ? -0.455 4.652 -15.277 1.00 95.38 244 TRP A N 1
ATOM 1765 C CA . TRP A 1 244 ? -0.315 5.784 -16.170 1.00 95.38 244 TRP A CA 1
ATOM 1766 C C . TRP A 1 244 ? -0.229 5.345 -17.631 1.00 95.38 244 TRP A C 1
ATOM 1768 O O . TRP A 1 244 ? 0.278 4.279 -17.982 1.00 95.38 244 TRP A O 1
ATOM 1778 N N . SER A 1 245 ? -0.744 6.192 -18.515 1.00 91.81 245 SER A N 1
ATOM 1779 C CA . SER A 1 245 ? -0.482 6.102 -19.944 1.00 91.81 245 SER A CA 1
ATOM 1780 C C . SER A 1 245 ? -0.759 7.451 -20.587 1.00 91.81 245 SER A C 1
ATOM 1782 O O . SER A 1 245 ? -1.804 8.048 -20.338 1.00 91.81 245 SER A O 1
ATOM 1784 N N . SER A 1 246 ? 0.093 7.871 -21.520 1.00 88.94 246 SER A N 1
ATOM 1785 C CA . SER A 1 246 ? -0.147 9.037 -22.386 1.00 88.94 246 SER A CA 1
ATOM 1786 C C . SER A 1 246 ? -1.434 8.950 -23.227 1.00 88.94 246 SER A C 1
ATOM 1788 O O . SER A 1 246 ? -1.875 9.949 -23.791 1.00 88.94 246 SER A O 1
ATOM 1790 N N . GLN A 1 247 ? -2.058 7.769 -23.303 1.00 89.44 247 GLN A N 1
ATOM 1791 C CA . GLN A 1 247 ? -3.351 7.536 -23.955 1.00 89.44 247 GLN A CA 1
ATOM 1792 C C . GLN A 1 247 ? -4.554 7.854 -23.041 1.00 89.44 247 GLN A C 1
ATOM 1794 O O . GLN A 1 247 ? -5.691 7.873 -23.508 1.00 89.44 247 GLN A O 1
ATOM 1799 N N . ILE A 1 248 ? -4.323 8.100 -21.745 1.00 89.62 248 ILE A N 1
ATOM 1800 C CA . ILE A 1 248 ? -5.343 8.405 -20.737 1.00 89.62 248 ILE A CA 1
ATOM 1801 C C . ILE A 1 248 ? -5.231 9.889 -20.365 1.00 89.62 248 ILE A C 1
ATOM 1803 O O . ILE A 1 248 ? -4.335 10.293 -19.632 1.00 89.62 248 ILE A O 1
ATOM 1807 N N . ALA A 1 249 ? -6.170 10.713 -20.839 1.00 88.12 249 ALA A N 1
ATOM 1808 C CA . ALA A 1 249 ? -6.166 12.159 -20.576 1.00 88.12 249 ALA A CA 1
ATOM 1809 C C . ALA A 1 249 ? -6.366 12.529 -19.090 1.00 88.12 249 ALA A C 1
ATOM 1811 O O . ALA A 1 249 ? -6.007 13.624 -18.661 1.00 88.12 249 ALA A O 1
ATOM 1812 N N . THR A 1 250 ? -6.977 11.646 -18.297 1.00 90.75 250 THR A N 1
ATOM 1813 C CA . THR A 1 250 ? -7.165 11.795 -16.846 1.00 90.75 250 THR A CA 1
ATOM 1814 C C . THR A 1 250 ? -7.376 10.405 -16.253 1.00 90.75 250 THR A C 1
ATOM 1816 O O . THR A 1 250 ? -8.282 9.694 -16.688 1.00 90.75 250 THR A O 1
ATOM 1819 N N . GLN A 1 251 ? -6.549 9.997 -15.289 1.00 93.19 251 GLN A N 1
ATOM 1820 C CA . GLN A 1 251 ? -6.767 8.735 -14.577 1.00 93.19 251 GLN A CA 1
ATOM 1821 C C . GLN A 1 251 ? -7.999 8.848 -13.670 1.00 93.19 251 GLN A C 1
ATOM 1823 O O . GLN A 1 251 ? -8.135 9.812 -12.916 1.00 93.19 251 GLN A O 1
ATOM 1828 N N . THR A 1 252 ? -8.884 7.854 -13.726 1.00 95.19 252 THR A N 1
ATOM 1829 C CA . THR A 1 252 ? -10.004 7.726 -12.784 1.00 95.19 252 THR A CA 1
ATOM 1830 C C . THR A 1 252 ? -9.516 6.985 -11.539 1.00 95.19 252 THR A C 1
ATOM 1832 O O . THR A 1 252 ? -9.114 5.829 -11.691 1.00 95.19 252 THR A O 1
ATOM 1835 N N . PRO A 1 253 ? -9.598 7.580 -10.331 1.00 96.75 253 PRO A N 1
ATOM 1836 C CA . PRO A 1 253 ? -9.197 6.928 -9.087 1.00 96.75 253 PRO A CA 1
ATOM 1837 C C . PRO A 1 253 ? -9.808 5.536 -8.922 1.00 96.75 253 PRO A C 1
ATOM 1839 O O . PRO A 1 253 ? -11.033 5.388 -8.945 1.00 96.75 253 PRO A O 1
ATOM 1842 N N . GLN A 1 254 ? -8.971 4.524 -8.712 1.00 98.19 254 GLN A N 1
ATOM 1843 C CA . GLN A 1 254 ? -9.441 3.198 -8.326 1.00 98.19 254 GLN A CA 1
ATOM 1844 C C . GLN A 1 254 ? -9.717 3.146 -6.822 1.00 98.19 254 GLN A C 1
ATOM 1846 O O . GLN A 1 254 ? -8.913 3.609 -6.010 1.00 98.19 254 GLN A O 1
ATOM 1851 N N . THR A 1 255 ? -10.852 2.556 -6.450 1.00 97.75 255 THR A N 1
ATOM 1852 C CA . THR A 1 255 ? -11.305 2.454 -5.060 1.00 97.75 255 THR A CA 1
ATOM 1853 C C . THR A 1 255 ? -11.935 1.093 -4.811 1.00 97.75 255 THR A C 1
ATOM 1855 O O . THR A 1 255 ? -12.739 0.626 -5.616 1.00 97.75 255 THR A O 1
ATOM 1858 N N . LEU A 1 256 ? -11.614 0.487 -3.670 1.00 97.25 256 LEU A N 1
ATOM 1859 C CA . LEU A 1 256 ? -12.146 -0.796 -3.236 1.00 97.25 256 LEU A CA 1
ATOM 1860 C C . LEU A 1 256 ? -12.547 -0.736 -1.761 1.00 97.25 256 LEU A C 1
ATOM 1862 O O . LEU A 1 256 ? -11.775 -0.288 -0.915 1.00 97.25 256 LEU A O 1
ATOM 1866 N N . ALA A 1 257 ? -13.758 -1.196 -1.451 1.00 97.25 257 ALA A N 1
ATOM 1867 C CA . ALA A 1 257 ? -14.308 -1.168 -0.103 1.00 97.25 257 ALA A CA 1
ATOM 1868 C C . ALA A 1 257 ? -14.321 -2.569 0.527 1.00 97.25 257 ALA A C 1
ATOM 18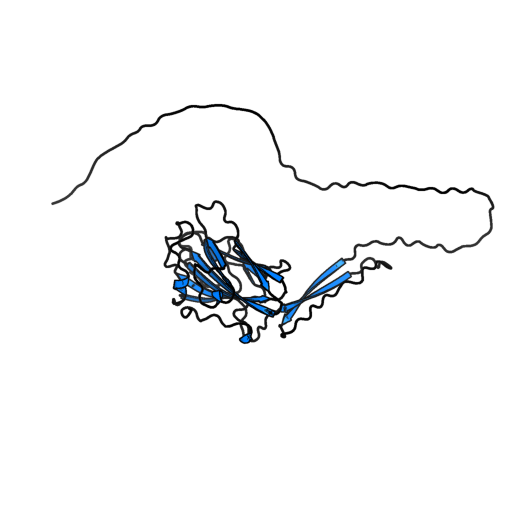70 O O . ALA A 1 257 ? -14.891 -3.499 -0.043 1.00 97.25 257 ALA A O 1
ATOM 1871 N N . TYR A 1 258 ? -13.764 -2.702 1.732 1.00 97.31 258 TYR A N 1
ATOM 1872 C CA . TYR A 1 258 ? -13.797 -3.933 2.527 1.00 97.31 258 TYR A CA 1
ATOM 1873 C C . TYR A 1 258 ? -14.620 -3.738 3.793 1.00 97.31 258 TYR A C 1
ATOM 1875 O O . TYR A 1 258 ? -14.325 -2.860 4.602 1.00 97.31 258 TYR A O 1
ATOM 1883 N N . TYR A 1 259 ? -15.639 -4.578 3.983 1.00 98.19 259 TYR A N 1
ATOM 1884 C CA . TYR A 1 259 ? -16.376 -4.624 5.241 1.00 98.19 259 TYR A CA 1
ATOM 1885 C C . TYR A 1 259 ? -15.556 -5.362 6.298 1.00 98.19 259 TYR A C 1
ATOM 1887 O O . TYR A 1 259 ? -15.257 -6.545 6.129 1.00 98.19 259 TYR A O 1
ATOM 1895 N N . LEU A 1 260 ? -15.236 -4.677 7.392 1.00 98.12 260 LEU A N 1
ATOM 1896 C CA . LEU A 1 260 ? -14.566 -5.248 8.554 1.00 98.12 260 LEU A CA 1
ATOM 1897 C C . LEU A 1 260 ? -15.441 -5.101 9.799 1.00 98.12 260 LEU A C 1
ATOM 1899 O O . LEU A 1 260 ? -16.230 -4.164 9.922 1.00 98.12 260 LEU A O 1
ATOM 1903 N N . THR A 1 261 ? -15.274 -6.017 10.748 1.00 96.81 261 THR A N 1
ATOM 1904 C CA . THR A 1 261 ? -15.792 -5.885 12.115 1.00 96.81 261 THR A CA 1
ATOM 1905 C C . THR A 1 261 ? -14.669 -5.482 13.060 1.00 96.81 261 THR A C 1
ATOM 1907 O O . THR A 1 261 ? -13.551 -5.976 12.905 1.00 96.81 261 THR A O 1
ATOM 1910 N N . VAL A 1 262 ? -14.976 -4.673 14.080 1.00 94.69 262 VAL A N 1
ATOM 1911 C CA . VAL A 1 262 ? -14.001 -4.248 15.101 1.00 94.69 262 VAL A CA 1
ATOM 1912 C C . VAL A 1 262 ? -13.134 -5.412 15.599 1.00 94.69 262 VAL A C 1
ATOM 1914 O O . VAL A 1 262 ? -13.644 -6.487 15.919 1.00 94.69 262 VAL A O 1
ATOM 1917 N N . GLY A 1 263 ? -11.822 -5.186 15.685 1.00 94.38 263 GLY A N 1
ATOM 1918 C CA . GLY A 1 263 ? -10.848 -6.169 16.162 1.00 94.38 263 GLY A CA 1
ATOM 1919 C C . GLY A 1 263 ? -10.246 -7.069 15.079 1.00 94.38 263 GLY A C 1
ATOM 1920 O O . GLY A 1 263 ? -9.293 -7.797 15.365 1.00 94.38 263 GLY A O 1
ATOM 1921 N N . GLN A 1 264 ? -10.771 -7.036 13.849 1.00 97.06 264 GLN A N 1
ATOM 1922 C CA . GLN A 1 264 ? -10.168 -7.726 12.708 1.00 97.06 264 GLN A CA 1
ATOM 1923 C C . GLN A 1 264 ? -8.873 -7.048 12.251 1.00 97.06 264 GLN A C 1
ATOM 1925 O O . GLN A 1 264 ? -8.687 -5.843 12.403 1.00 97.06 264 GLN A O 1
ATOM 1930 N N . TYR A 1 265 ? -7.997 -7.843 11.643 1.00 98.25 265 TYR A N 1
ATOM 1931 C CA . TYR A 1 265 ? -6.770 -7.389 11.003 1.00 98.25 265 TYR A CA 1
ATOM 1932 C C . TYR A 1 265 ? -6.814 -7.803 9.528 1.00 98.25 265 TYR A C 1
ATOM 1934 O O . TYR A 1 265 ? -6.809 -8.994 9.215 1.00 98.25 265 TYR A O 1
ATOM 1942 N N . LEU A 1 266 ? -6.858 -6.829 8.622 1.00 98.56 266 LEU A N 1
ATOM 1943 C CA . LEU A 1 266 ? -6.905 -7.040 7.176 1.00 98.56 266 LEU A CA 1
ATOM 1944 C C . LEU A 1 266 ? -5.493 -6.888 6.582 1.00 98.56 266 LEU A C 1
ATOM 1946 O O . LEU A 1 266 ? -4.985 -5.767 6.572 1.00 98.56 266 LEU A O 1
ATOM 1950 N N . PRO A 1 267 ? -4.841 -7.963 6.096 1.00 98.69 267 PRO A N 1
ATOM 1951 C CA . PRO A 1 267 ? -3.556 -7.842 5.417 1.00 98.69 267 PRO A CA 1
ATOM 1952 C C . PRO A 1 267 ? -3.740 -7.159 4.066 1.00 98.69 267 PRO A C 1
ATOM 1954 O O . PRO A 1 267 ? -4.649 -7.504 3.306 1.00 98.69 267 PRO A O 1
ATOM 1957 N N . ILE A 1 268 ? -2.856 -6.213 3.773 1.00 98.88 268 ILE A N 1
ATOM 1958 C CA . ILE A 1 268 ? -2.818 -5.441 2.537 1.00 98.88 268 ILE A CA 1
ATOM 1959 C C . ILE A 1 268 ? -1.376 -5.439 2.026 1.00 98.88 268 ILE A C 1
ATOM 1961 O O . ILE A 1 268 ? -0.420 -5.255 2.784 1.00 98.88 268 ILE A O 1
ATOM 1965 N N . ARG A 1 269 ? -1.236 -5.629 0.717 1.00 98.88 269 ARG A N 1
ATOM 1966 C CA . ARG A 1 269 ? -0.010 -5.378 -0.032 1.00 98.88 269 ARG A CA 1
ATOM 1967 C C . ARG A 1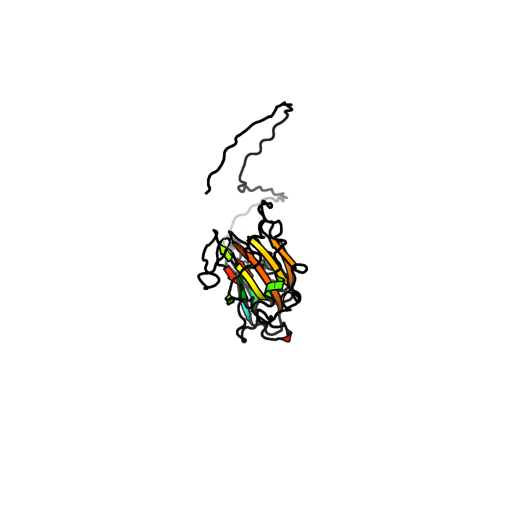 269 ? -0.286 -4.309 -1.075 1.00 98.88 269 ARG A C 1
ATOM 1969 O O . ARG A 1 269 ? -1.285 -4.416 -1.781 1.00 98.88 269 ARG A O 1
ATOM 1976 N N . THR A 1 270 ? 0.622 -3.353 -1.238 1.00 98.81 270 THR A N 1
ATOM 1977 C CA . THR A 1 270 ? 0.651 -2.482 -2.420 1.00 98.81 270 THR A CA 1
ATOM 1978 C C . THR A 1 270 ? 2.047 -2.469 -3.030 1.00 98.81 270 THR A C 1
ATOM 1980 O O . THR A 1 270 ? 3.014 -2.142 -2.348 1.00 98.81 270 THR A O 1
ATOM 1983 N N . LEU A 1 271 ? 2.146 -2.811 -4.315 1.00 98.88 271 LEU A N 1
ATOM 1984 C CA . LEU A 1 271 ? 3.398 -2.799 -5.073 1.00 98.88 271 LEU A CA 1
ATOM 1985 C C . LEU A 1 271 ? 3.271 -1.807 -6.222 1.00 98.88 271 LEU A C 1
ATOM 1987 O O . LEU A 1 271 ? 2.363 -1.920 -7.045 1.00 98.88 271 LEU A O 1
ATOM 1991 N N . TRP A 1 272 ? 4.192 -0.854 -6.272 1.00 98.75 272 TRP A N 1
ATOM 1992 C CA . TRP A 1 272 ? 4.300 0.158 -7.318 1.00 98.75 272 TRP A CA 1
ATOM 1993 C C . TRP A 1 272 ? 5.619 0.021 -8.081 1.00 98.75 272 TRP A C 1
ATOM 1995 O O . TRP A 1 272 ? 6.602 -0.459 -7.514 1.00 98.75 272 TRP A O 1
ATOM 2005 N N . GLY A 1 273 ? 5.652 0.443 -9.345 1.00 98.00 273 GLY A N 1
ATOM 2006 C CA . GLY A 1 273 ? 6.881 0.530 -10.125 1.00 98.00 273 GLY A CA 1
ATOM 2007 C C . GLY A 1 273 ? 6.892 1.659 -11.153 1.00 98.00 273 GLY A C 1
ATOM 2008 O O . GLY A 1 273 ? 5.973 1.763 -11.964 1.00 98.00 273 GLY A O 1
ATOM 2009 N N . ASN A 1 274 ? 7.986 2.421 -11.171 1.00 96.31 274 ASN A N 1
ATOM 2010 C CA . ASN A 1 274 ? 8.357 3.370 -12.219 1.00 96.31 274 ASN A CA 1
ATOM 2011 C C . ASN A 1 274 ? 9.250 2.670 -13.254 1.00 96.31 274 ASN A C 1
ATOM 2013 O O . ASN A 1 274 ? 10.246 2.029 -12.911 1.00 96.31 274 ASN A O 1
ATOM 2017 N N . GLY A 1 275 ? 8.857 2.704 -14.523 1.00 93.12 275 GLY A N 1
ATOM 2018 C CA . GLY A 1 275 ? 9.602 2.178 -15.663 1.00 93.12 275 GLY A CA 1
ATOM 2019 C C . GLY A 1 275 ? 10.514 3.194 -16.344 1.00 93.12 275 GLY A C 1
ATOM 2020 O O . GLY A 1 275 ? 11.360 2.793 -17.144 1.00 93.12 275 GLY A O 1
ATOM 2021 N N . GLY A 1 276 ? 10.368 4.482 -16.067 1.00 91.12 276 GLY A N 1
ATOM 2022 C CA . GLY A 1 276 ? 11.253 5.514 -16.577 1.00 91.12 276 GLY A CA 1
ATOM 2023 C C . GLY A 1 276 ? 10.532 6.821 -16.826 1.00 91.12 276 GLY A C 1
ATOM 2024 O O . GLY A 1 276 ? 9.866 6.976 -17.848 1.00 91.12 276 GLY A O 1
ATOM 2025 N N . GLY A 1 277 ? 10.826 7.814 -16.003 1.00 91.56 277 GLY A N 1
ATOM 2026 C CA . GLY A 1 277 ? 10.382 9.179 -16.225 1.00 91.56 277 GLY A CA 1
ATOM 2027 C C . GLY A 1 277 ? 10.121 9.845 -14.898 1.00 91.56 277 GLY A C 1
ATOM 2028 O O . GLY A 1 277 ? 10.886 9.670 -13.949 1.00 91.56 277 GLY A O 1
ATOM 2029 N N . GLN A 1 278 ? 9.014 10.570 -14.871 1.00 92.81 278 GLN A N 1
ATOM 2030 C CA . GLN A 1 278 ? 8.321 10.938 -13.648 1.00 92.81 278 GLN A CA 1
ATOM 2031 C C . GLN A 1 278 ? 7.820 9.684 -12.927 1.00 92.81 278 GLN A C 1
ATOM 2033 O O . GLN A 1 278 ? 7.717 8.618 -13.531 1.00 92.81 278 GLN A O 1
ATOM 2038 N N . GLY A 1 279 ? 7.566 9.810 -11.635 1.00 94.44 279 GLY A N 1
ATOM 2039 C CA . GLY A 1 279 ? 7.057 8.743 -10.783 1.00 94.44 279 GLY A CA 1
ATOM 2040 C C . GLY A 1 279 ? 6.096 9.330 -9.771 1.00 94.44 279 GLY A C 1
ATOM 2041 O O . GLY A 1 279 ? 6.276 10.466 -9.329 1.00 94.44 279 GLY A O 1
ATOM 2042 N N . ASP A 1 280 ? 5.033 8.593 -9.469 1.00 95.50 280 ASP A N 1
ATOM 2043 C CA . ASP A 1 280 ? 4.082 8.977 -8.438 1.00 95.50 280 ASP A CA 1
ATOM 2044 C C . ASP A 1 280 ? 3.391 7.729 -7.868 1.00 95.50 280 ASP A C 1
ATOM 2046 O O . ASP A 1 280 ? 2.687 6.987 -8.569 1.00 95.50 280 ASP A O 1
ATOM 2050 N N . MET A 1 281 ? 3.579 7.488 -6.574 1.00 97.62 281 MET A N 1
ATOM 2051 C CA . MET A 1 281 ? 2.886 6.442 -5.830 1.00 97.62 281 MET A CA 1
ATOM 2052 C C . MET A 1 281 ? 1.959 7.090 -4.810 1.00 97.62 281 MET A C 1
ATOM 2054 O O . MET A 1 281 ? 2.417 7.737 -3.867 1.00 97.62 281 MET A O 1
ATOM 2058 N N . ARG A 1 282 ? 0.650 6.842 -4.933 1.00 97.75 282 ARG A N 1
ATOM 2059 C CA . ARG A 1 282 ? -0.343 7.303 -3.953 1.00 97.75 282 ARG A CA 1
ATOM 2060 C C . ARG A 1 282 ? -1.194 6.151 -3.470 1.00 97.75 282 ARG A C 1
ATOM 2062 O O . ARG A 1 282 ? -1.682 5.338 -4.250 1.00 97.75 282 ARG A O 1
ATOM 2069 N N . PHE A 1 283 ? -1.428 6.099 -2.171 1.00 98.56 283 PHE A N 1
ATOM 2070 C CA . PHE A 1 283 ? -2.318 5.121 -1.581 1.00 98.56 283 PHE A CA 1
ATOM 2071 C C . PHE A 1 283 ? -2.977 5.701 -0.337 1.00 98.56 283 PHE A C 1
ATOM 2073 O O . PHE A 1 283 ? -2.302 6.214 0.551 1.00 98.56 283 PHE A O 1
ATOM 2080 N N . ASN A 1 284 ? -4.301 5.605 -0.276 1.00 98.62 284 ASN A N 1
ATOM 2081 C CA . ASN A 1 284 ? -5.108 6.122 0.818 1.00 98.62 284 ASN A CA 1
ATOM 2082 C C . ASN A 1 284 ? -5.990 5.007 1.399 1.00 98.62 284 ASN A C 1
ATOM 2084 O O . ASN A 1 284 ? -6.485 4.149 0.667 1.00 98.62 284 ASN A O 1
ATOM 2088 N N . ILE A 1 285 ? -6.238 5.055 2.708 1.00 98.75 285 ILE A N 1
ATOM 2089 C CA . ILE A 1 285 ? -7.251 4.255 3.400 1.00 98.75 285 ILE A CA 1
ATOM 2090 C C . ILE A 1 285 ? -8.133 5.192 4.221 1.00 98.75 285 ILE A C 1
ATOM 2092 O O . ILE A 1 285 ? -7.624 5.971 5.028 1.00 98.75 285 ILE A O 1
ATOM 2096 N N . TYR A 1 286 ? -9.450 5.056 4.077 1.00 98.56 286 TYR A N 1
ATOM 2097 C CA . TYR A 1 286 ? -10.445 5.760 4.888 1.00 98.56 286 TYR A CA 1
ATOM 2098 C C . TYR A 1 286 ? -11.257 4.785 5.744 1.00 98.56 286 TYR A C 1
ATOM 2100 O O . TYR A 1 286 ? -11.594 3.687 5.293 1.00 98.56 286 TYR A O 1
ATOM 2108 N N . ALA A 1 287 ? -11.570 5.193 6.973 1.00 97.94 287 ALA A N 1
ATOM 2109 C CA . ALA A 1 287 ? -12.422 4.461 7.906 1.00 97.94 287 ALA A CA 1
ATOM 2110 C C . ALA A 1 287 ? -13.924 4.620 7.569 1.00 97.94 287 ALA A C 1
ATOM 2112 O O . ALA A 1 287 ? -14.283 5.499 6.780 1.00 97.94 287 ALA A O 1
ATOM 2113 N N . PRO A 1 288 ? -14.824 3.824 8.184 1.00 97.38 288 PRO A N 1
ATOM 2114 C CA . PRO A 1 288 ? -16.270 3.911 7.956 1.00 97.38 288 PRO A CA 1
ATOM 2115 C C . PRO A 1 288 ? -16.905 5.278 8.263 1.00 97.38 288 PRO A C 1
ATOM 2117 O O . PRO A 1 288 ? -17.923 5.618 7.664 1.00 97.38 288 PRO A O 1
ATOM 2120 N N . ASP A 1 289 ? -16.315 6.069 9.167 1.00 94.19 289 ASP A N 1
ATOM 2121 C CA . ASP A 1 289 ? -16.723 7.454 9.462 1.00 94.19 289 ASP A CA 1
ATOM 2122 C C . ASP A 1 289 ? -16.114 8.510 8.512 1.00 94.19 289 ASP A C 1
ATOM 2124 O O . ASP A 1 289 ? -16.368 9.705 8.664 1.00 94.19 289 ASP A O 1
ATOM 2128 N N . GLY A 1 290 ? -15.331 8.081 7.517 1.00 95.06 290 GLY A N 1
ATOM 2129 C CA . GLY A 1 290 ? -14.652 8.941 6.546 1.00 95.06 290 GLY A CA 1
ATOM 2130 C C . GLY A 1 290 ? -13.313 9.514 7.020 1.00 95.06 290 GLY A C 1
ATOM 2131 O O . GLY A 1 290 ? -12.672 10.241 6.259 1.00 95.06 290 GLY A O 1
ATOM 2132 N N . SER A 1 291 ? -12.856 9.204 8.238 1.00 94.56 291 SER A N 1
ATOM 2133 C CA . SER A 1 291 ? -11.535 9.639 8.709 1.00 94.56 291 SER A CA 1
ATOM 2134 C C . SER A 1 291 ? -10.389 8.967 7.934 1.00 94.56 291 SER A C 1
ATOM 2136 O O . SER A 1 291 ? -10.502 7.822 7.489 1.00 94.56 291 SER A O 1
ATOM 2138 N N . SER A 1 292 ? -9.276 9.687 7.743 1.00 96.88 292 SER A N 1
ATOM 2139 C CA . SER A 1 292 ? -8.077 9.136 7.093 1.00 96.88 292 SER A CA 1
ATOM 2140 C C . SER A 1 292 ? -7.337 8.203 8.050 1.00 96.88 292 SER A C 1
ATOM 2142 O O . SER A 1 292 ? -6.922 8.611 9.136 1.00 96.88 292 SER A O 1
ATOM 2144 N N . VAL A 1 293 ? -7.154 6.956 7.625 1.00 98.19 293 VAL A N 1
ATOM 2145 C CA . VAL A 1 293 ? -6.360 5.932 8.317 1.00 98.19 293 VAL A CA 1
ATOM 2146 C C . VAL A 1 293 ? -4.939 5.896 7.761 1.00 98.19 293 VAL A C 1
ATOM 2148 O O . VAL A 1 293 ? -3.995 5.628 8.502 1.00 98.19 293 VAL A O 1
ATOM 2151 N N . LEU A 1 294 ? -4.786 6.168 6.466 1.00 98.50 294 LEU A N 1
ATOM 2152 C CA . LEU A 1 294 ? -3.516 6.289 5.759 1.00 98.50 294 LEU A CA 1
ATOM 2153 C C . LEU A 1 294 ? -3.739 7.242 4.582 1.00 98.50 294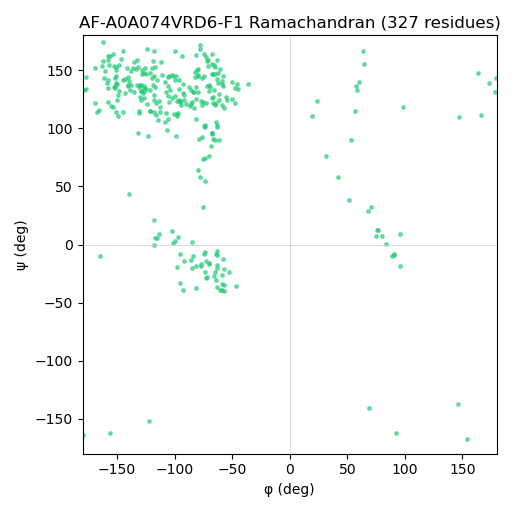 LEU A C 1
ATOM 2155 O O . LEU A 1 294 ? -4.740 7.106 3.882 1.00 98.50 294 LEU A O 1
ATOM 2159 N N . SER A 1 295 ? -2.840 8.196 4.352 1.00 97.81 295 SER A N 1
ATOM 2160 C CA . SER A 1 295 ? -2.923 9.062 3.172 1.00 97.81 295 SER A CA 1
ATOM 2161 C C . SER A 1 295 ? -1.573 9.594 2.706 1.00 97.81 295 SER A C 1
ATOM 2163 O O . SER A 1 295 ? -0.788 10.088 3.520 1.00 97.81 295 SER A O 1
ATOM 2165 N N . SER A 1 296 ? -1.347 9.556 1.393 1.00 97.69 296 SER A N 1
ATOM 2166 C CA . SER A 1 296 ? -0.227 10.216 0.710 1.00 97.69 296 SER A CA 1
ATOM 2167 C C . SER A 1 296 ? -0.502 11.710 0.516 1.00 97.69 296 SER A C 1
ATOM 2169 O O . SER A 1 296 ? -1.629 12.104 0.207 1.00 97.69 296 SER A O 1
ATOM 2171 N N . ASN A 1 297 ? 0.533 12.546 0.603 1.00 95.62 297 ASN A N 1
ATOM 2172 C CA . ASN A 1 297 ? 0.459 13.933 0.151 1.00 95.62 297 ASN A CA 1
ATOM 2173 C C . ASN A 1 297 ? 0.752 13.978 -1.358 1.00 95.62 297 ASN A C 1
ATOM 2175 O O . ASN A 1 297 ? 1.790 13.507 -1.811 1.00 95.62 297 ASN A O 1
ATOM 2179 N N . ALA A 1 298 ? -0.174 14.518 -2.151 1.00 92.56 298 ALA A N 1
ATOM 2180 C CA . ALA A 1 298 ? -0.065 14.523 -3.612 1.00 92.56 298 ALA A CA 1
ATOM 2181 C C . ALA A 1 298 ? 1.170 15.301 -4.109 1.00 92.56 298 ALA A C 1
ATOM 2183 O O . ALA A 1 298 ? 1.353 16.458 -3.727 1.00 92.56 298 ALA A O 1
ATOM 2184 N N . GLY A 1 299 ? 1.968 14.688 -4.992 1.00 89.38 299 GLY A N 1
ATOM 2185 C CA . GLY A 1 299 ? 3.186 15.294 -5.546 1.00 89.38 299 GLY A CA 1
ATOM 2186 C C . GLY A 1 299 ? 4.301 15.488 -4.511 1.00 89.38 299 GLY A C 1
ATOM 2187 O O . GLY A 1 299 ? 5.041 16.468 -4.576 1.00 89.38 299 GLY A O 1
ATOM 2188 N N . GLN A 1 300 ? 4.353 14.640 -3.476 1.00 90.56 300 GLN A N 1
ATOM 2189 C CA . GLN A 1 300 ? 5.329 14.739 -2.393 1.00 90.56 300 GLN A CA 1
ATOM 2190 C C . GLN A 1 300 ? 5.754 13.355 -1.897 1.00 90.56 300 GLN A C 1
ATOM 2192 O O . GLN A 1 300 ? 4.919 12.487 -1.662 1.00 90.56 300 GLN A O 1
ATOM 2197 N N . ASN A 1 301 ? 7.040 13.206 -1.576 1.00 91.94 301 ASN A N 1
ATOM 2198 C CA . ASN A 1 301 ? 7.580 12.068 -0.822 1.00 91.94 301 ASN A CA 1
ATOM 2199 C C . ASN A 1 301 ? 7.205 12.157 0.675 1.00 91.94 301 ASN A C 1
ATOM 2201 O O . ASN A 1 301 ? 8.069 12.216 1.547 1.00 91.94 301 ASN A O 1
ATOM 2205 N N . SER A 1 302 ? 5.909 12.275 0.987 1.00 95.19 302 SER A N 1
ATOM 2206 C CA . SER A 1 302 ? 5.401 12.352 2.361 1.00 95.19 302 SER A CA 1
ATOM 2207 C C . SER A 1 302 ? 3.938 11.914 2.481 1.00 95.19 302 SER A C 1
ATOM 2209 O O . SER A 1 302 ? 3.187 11.874 1.508 1.00 95.19 302 SER A O 1
ATOM 2211 N N . GLY A 1 303 ? 3.514 11.607 3.702 1.00 96.38 303 GLY A N 1
ATOM 2212 C CA . GLY A 1 303 ? 2.138 11.251 4.026 1.00 96.38 303 GLY A CA 1
ATOM 2213 C C . GLY A 1 303 ? 1.986 10.975 5.517 1.00 96.38 303 GLY A C 1
ATOM 2214 O O . GLY A 1 303 ? 2.861 11.318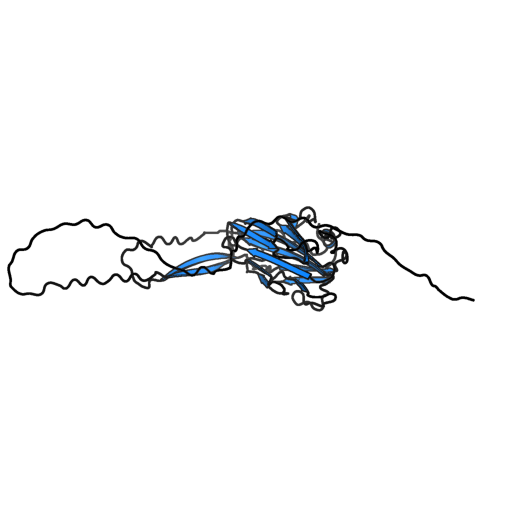 6.314 1.00 96.38 303 GLY A O 1
ATOM 2215 N N . VAL A 1 304 ? 0.882 10.334 5.895 1.00 96.31 304 VAL A N 1
ATOM 2216 C CA . VAL A 1 304 ? 0.600 9.919 7.276 1.00 96.31 304 VAL A CA 1
ATOM 2217 C C . VAL A 1 304 ? -0.074 8.549 7.325 1.00 96.31 304 VAL A C 1
ATOM 2219 O O . VAL A 1 304 ? -0.831 8.187 6.425 1.00 96.31 304 VAL A O 1
ATOM 2222 N N . SER A 1 305 ? 0.135 7.823 8.422 1.00 96.94 305 SER A N 1
ATOM 2223 C CA . SER A 1 305 ? -0.669 6.670 8.829 1.00 96.94 305 SER A CA 1
ATOM 2224 C C . SER A 1 305 ? -1.124 6.827 10.277 1.00 96.94 305 SER A C 1
ATOM 2226 O O . SER A 1 305 ? -0.393 7.355 11.115 1.00 96.94 305 SER A O 1
ATOM 2228 N N . SER A 1 306 ? -2.310 6.321 10.589 1.00 96.12 306 SER A N 1
ATOM 2229 C CA . SER A 1 306 ? -2.809 6.219 11.955 1.00 96.12 306 SER A CA 1
ATOM 2230 C C . SER A 1 306 ? -2.178 5.038 12.708 1.00 96.12 306 SER A C 1
ATOM 2232 O O . SER A 1 306 ? -1.513 4.171 12.137 1.00 96.12 306 SER A O 1
ATOM 2234 N N . VAL A 1 307 ? -2.456 4.984 14.010 1.00 95.44 307 VAL A N 1
ATOM 2235 C CA . VAL A 1 307 ? -2.119 3.867 14.905 1.00 95.44 307 VAL A CA 1
ATOM 2236 C C . VAL A 1 307 ? -2.704 2.517 14.446 1.00 95.44 307 VAL A C 1
ATOM 2238 O O . VAL A 1 307 ? -2.145 1.478 14.792 1.00 95.44 307 VAL A O 1
ATOM 2241 N N . ASP A 1 308 ? -3.751 2.507 13.614 1.00 97.69 308 ASP A N 1
ATOM 2242 C CA . ASP A 1 308 ? -4.391 1.280 13.117 1.00 97.69 308 ASP A CA 1
ATOM 2243 C C . ASP A 1 308 ? -3.564 0.527 12.054 1.00 97.69 308 ASP A C 1
ATOM 2245 O O . ASP A 1 308 ? -3.922 -0.588 11.674 1.00 97.69 308 ASP A O 1
ATOM 2249 N N . ILE A 1 309 ? -2.447 1.096 11.586 1.00 98.50 309 ILE A N 1
ATOM 2250 C CA . ILE A 1 309 ? -1.556 0.477 10.596 1.00 98.50 309 ILE A CA 1
ATOM 2251 C C . ILE A 1 309 ? -0.364 -0.211 11.279 1.00 98.50 309 ILE A C 1
ATOM 2253 O O . ILE A 1 309 ? 0.508 0.443 11.863 1.00 98.50 309 ILE A O 1
ATOM 2257 N N . VAL A 1 310 ? -0.313 -1.544 11.187 1.00 98.50 310 VAL A N 1
ATOM 2258 C CA . VAL A 1 310 ? 0.734 -2.384 11.801 1.00 98.50 310 VAL A CA 1
ATOM 2259 C C . VAL A 1 310 ? 1.286 -3.434 10.834 1.00 98.50 310 VAL A C 1
ATOM 2261 O O . VAL A 1 310 ? 0.573 -3.954 9.991 1.00 98.50 310 VAL A O 1
ATOM 2264 N N . GLN A 1 311 ? 2.539 -3.837 11.004 1.00 98.19 311 GLN A N 1
ATOM 2265 C CA . GLN A 1 311 ? 3.243 -4.842 10.201 1.00 98.19 311 GLN A CA 1
ATOM 2266 C C . GLN A 1 311 ? 2.618 -6.247 10.296 1.00 98.19 311 GLN A C 1
ATOM 2268 O O . GLN A 1 311 ? 2.614 -7.002 9.326 1.00 98.19 311 GLN A O 1
ATOM 2273 N N . ASN A 1 312 ? 2.121 -6.617 11.483 1.00 97.25 312 ASN A N 1
ATOM 2274 C CA . ASN A 1 312 ? 1.451 -7.887 11.778 1.00 97.25 312 ASN A CA 1
ATOM 2275 C C . ASN A 1 312 ? 0.640 -7.783 13.086 1.00 97.25 312 ASN A C 1
ATOM 2277 O O . ASN A 1 312 ? 1.004 -6.989 13.955 1.00 97.25 312 ASN A O 1
ATOM 2281 N N . PRO A 1 313 ? -0.383 -8.621 13.326 1.00 96.75 313 PRO A N 1
ATOM 2282 C CA . PRO A 1 313 ? -1.013 -8.731 14.646 1.00 96.75 313 PRO A CA 1
ATOM 2283 C C . PRO A 1 313 ? -0.036 -9.324 15.676 1.00 96.75 313 PRO A C 1
ATOM 2285 O O . PRO A 1 313 ? 0.771 -10.187 15.328 1.00 96.75 313 PRO A O 1
ATOM 2288 N N . CYS A 1 314 ? -0.104 -8.924 16.952 1.00 95.19 314 CYS A N 1
ATOM 2289 C CA . CYS A 1 314 ? 0.718 -9.561 17.999 1.00 95.19 314 CYS A CA 1
ATOM 2290 C C . CYS A 1 314 ? 0.232 -10.971 18.382 1.00 95.19 314 CYS A C 1
ATOM 2292 O O . CYS A 1 314 ? 1.017 -11.778 18.873 1.00 95.19 314 CYS A O 1
ATOM 2294 N N . ASN A 1 315 ? -1.047 -11.281 18.147 1.00 93.44 315 ASN A N 1
ATOM 2295 C CA . ASN A 1 315 ? -1.597 -12.630 18.268 1.00 93.44 315 ASN A CA 1
ATOM 2296 C C . ASN A 1 315 ? -1.651 -13.277 16.877 1.00 93.44 315 ASN A C 1
ATOM 2298 O O . ASN A 1 315 ? -2.451 -12.862 16.039 1.00 93.44 315 ASN A O 1
ATOM 2302 N N . SER A 1 316 ? -0.842 -14.312 16.646 1.00 91.88 316 SER A N 1
ATOM 2303 C CA . SER A 1 316 ? -0.755 -15.012 15.355 1.00 91.88 316 SER A CA 1
ATOM 2304 C C . SER A 1 316 ? -2.051 -15.711 14.926 1.00 91.88 316 SER A C 1
ATOM 2306 O O . SER A 1 316 ? -2.221 -15.990 13.742 1.00 91.88 316 SER A O 1
ATOM 2308 N N . ALA A 1 317 ? -2.998 -15.945 15.842 1.00 93.19 317 ALA A N 1
ATOM 2309 C CA . ALA A 1 317 ? -4.332 -16.442 15.498 1.00 93.19 317 ALA A CA 1
ATOM 2310 C C . ALA A 1 317 ? -5.203 -15.400 14.764 1.00 93.19 317 ALA A C 1
ATOM 2312 O O . ALA A 1 317 ? -6.210 -15.769 14.167 1.00 93.19 317 ALA A O 1
ATOM 2313 N N . LEU A 1 318 ? -4.831 -14.112 14.801 1.00 93.62 318 LEU A N 1
ATOM 2314 C CA . LEU A 1 318 ? -5.530 -13.022 14.104 1.00 93.62 318 LEU A CA 1
ATOM 2315 C C . LEU A 1 318 ? -4.916 -12.688 12.733 1.00 93.62 318 LEU A C 1
ATOM 2317 O O . LEU A 1 318 ? -5.485 -11.897 11.987 1.00 93.62 318 LEU A O 1
ATOM 2321 N N . GLY A 1 319 ? -3.760 -13.266 12.398 1.00 93.88 319 GLY A N 1
ATOM 2322 C CA . GLY A 1 319 ? -3.070 -13.052 11.127 1.00 93.88 319 GLY A CA 1
ATOM 2323 C C . GLY A 1 319 ? -1.611 -13.504 11.176 1.00 93.88 319 GLY A C 1
ATOM 2324 O O . GLY A 1 319 ? -0.953 -13.438 12.215 1.00 93.88 319 GLY A O 1
ATOM 2325 N N . ALA A 1 320 ? -1.107 -13.979 10.038 1.00 92.31 320 ALA A N 1
ATOM 2326 C CA . ALA A 1 320 ? 0.288 -14.373 9.884 1.00 92.31 320 ALA A CA 1
ATOM 2327 C C . ALA A 1 320 ? 1.215 -13.147 9.784 1.00 92.31 320 ALA A C 1
ATOM 2329 O O . ALA A 1 320 ? 0.784 -12.036 9.494 1.00 92.31 320 ALA A O 1
ATOM 2330 N N . LYS A 1 321 ? 2.521 -13.342 9.976 1.00 94.88 321 LYS A N 1
ATOM 2331 C CA . LYS A 1 321 ? 3.491 -12.361 9.472 1.00 94.88 321 LYS A CA 1
ATOM 2332 C C . LYS A 1 321 ? 3.601 -12.512 7.956 1.00 94.88 321 LYS A C 1
ATOM 2334 O O . LYS A 1 321 ? 3.551 -13.639 7.460 1.00 94.88 321 LYS A O 1
ATOM 2339 N N . PHE A 1 322 ? 3.800 -11.406 7.242 1.00 97.44 322 PHE A N 1
ATOM 2340 C CA . PHE A 1 322 ? 4.228 -11.477 5.845 1.00 97.44 322 PHE A CA 1
ATOM 2341 C C . PHE A 1 322 ? 5.558 -12.249 5.748 1.00 97.44 322 PHE A C 1
ATOM 2343 O O . PHE A 1 322 ? 6.373 -12.170 6.679 1.00 97.44 322 PHE A O 1
ATOM 2350 N N . PRO A 1 323 ? 5.796 -13.028 4.676 1.00 96.44 323 PRO A N 1
ATOM 2351 C CA . PRO A 1 323 ? 7.060 -13.732 4.519 1.00 96.44 323 PRO A CA 1
ATOM 2352 C C . PRO A 1 323 ? 8.212 -12.734 4.341 1.00 96.44 323 PRO A C 1
ATOM 2354 O O . PRO A 1 323 ? 8.022 -11.623 3.856 1.00 96.44 323 PRO A O 1
ATOM 2357 N N . THR A 1 324 ? 9.430 -13.135 4.707 1.00 96.69 324 THR A N 1
ATOM 2358 C CA . THR A 1 324 ? 10.622 -12.308 4.478 1.00 96.69 324 THR A CA 1
ATOM 2359 C C . THR A 1 324 ? 10.795 -12.003 2.988 1.00 96.69 324 THR A C 1
ATOM 2361 O O . THR A 1 324 ? 10.664 -12.903 2.152 1.00 96.69 324 THR A O 1
ATOM 2364 N N . TRP A 1 325 ? 11.152 -10.757 2.670 1.00 97.75 325 TRP A N 1
ATOM 2365 C CA . TRP A 1 325 ? 11.456 -10.307 1.313 1.00 97.75 325 TRP A CA 1
ATOM 2366 C C . TRP A 1 325 ? 12.405 -11.275 0.584 1.00 97.75 325 TRP A C 1
ATOM 2368 O O . TRP A 1 325 ? 13.387 -11.768 1.149 1.00 97.75 325 TRP A O 1
ATOM 2378 N N . GLY A 1 326 ? 12.085 -11.600 -0.670 1.00 96.00 326 GLY A N 1
ATOM 2379 C CA . GLY A 1 326 ? 12.843 -12.569 -1.466 1.00 96.00 326 GLY A CA 1
ATOM 2380 C C . GLY A 1 326 ? 12.622 -14.047 -1.099 1.00 96.00 326 GLY A C 1
ATOM 2381 O O . GLY A 1 326 ? 13.335 -14.916 -1.614 1.00 96.00 326 GLY A O 1
ATOM 2382 N N . LYS A 1 327 ? 11.665 -14.375 -0.215 1.00 95.56 327 LYS A N 1
ATOM 2383 C CA . LYS A 1 327 ? 11.288 -15.763 0.143 1.00 95.56 327 LYS A CA 1
ATOM 2384 C C . LYS A 1 327 ? 9.839 -16.130 -0.191 1.00 95.56 327 LYS A C 1
ATOM 2386 O O . LYS A 1 327 ? 9.462 -17.289 -0.031 1.00 95.56 327 LYS A O 1
ATOM 2391 N N . GLU A 1 328 ? 9.069 -15.205 -0.740 1.00 94.62 328 GLU A N 1
ATOM 2392 C CA . GLU A 1 328 ? 7.614 -15.282 -0.917 1.00 94.62 328 GLU A CA 1
ATOM 2393 C C . GLU A 1 328 ? 7.149 -16.253 -2.006 1.00 94.62 328 GLU A C 1
ATOM 2395 O O . GLU A 1 328 ? 7.929 -16.624 -2.882 1.00 94.62 328 GLU A O 1
ATOM 2400 N N . THR A 1 329 ? 5.881 -16.665 -1.968 1.00 87.88 329 THR A N 1
ATOM 2401 C CA . THR A 1 329 ? 5.280 -17.666 -2.873 1.00 87.88 329 THR A CA 1
ATOM 2402 C C . THR A 1 329 ? 4.208 -17.089 -3.779 1.00 87.88 329 THR A C 1
ATOM 2404 O O . THR A 1 329 ? 3.422 -16.222 -3.343 1.00 87.88 329 THR A O 1
#

Nearest PDB structures (foldseek):
  4lhk-assembly2_B  TM=7.376E-01  e=3.659E-11  Saccharomyces pastorianus
  6hos-assembly2_B  TM=7.408E-01  e=2.918E-10  Komagataella pastoris
  5a3m-assembly3_C  TM=7.592E-01  e=6.054E-10  Komagataella pastoris DSMZ 70382
  4lhn-assembly1_A  TM=6.627E-01  e=2.204E-10  Saccharomyces cerevisiae S288C
  6qe7-assembly2_B  TM=7.249E-01  e=3.828E-04  Acetivibrio thermocellus

Solvent-accessible surface area (backbone atoms only — not comparable to full-atom values): 20234 Å² total; per-residue (Å²): 139,82,88,83,86,91,90,81,89,80,92,80,90,89,86,83,89,87,87,88,85,88,87,88,85,80,91,84,88,80,79,90,79,84,86,79,92,81,89,88,89,83,88,88,87,88,87,89,86,87,84,86,89,83,89,86,89,86,82,92,78,91,75,82,84,79,73,79,69,78,81,60,83,53,74,71,50,77,45,79,42,82,46,78,44,69,55,79,89,71,86,79,84,69,74,78,72,80,86,64,84,67,90,70,81,78,64,62,72,51,72,48,79,48,65,46,76,36,45,33,57,60,52,94,73,76,28,74,25,31,37,37,36,34,40,73,32,90,51,48,76,39,39,90,38,78,72,29,76,74,65,62,70,57,66,50,32,66,37,74,51,86,48,68,54,73,38,58,49,51,44,38,46,37,89,42,70,80,38,66,39,65,59,95,84,45,68,80,35,59,42,21,36,24,25,44,42,35,41,27,20,45,40,26,49,51,67,36,47,32,39,40,33,34,69,51,42,29,32,34,36,35,30,25,55,46,66,38,35,60,42,66,53,38,79,90,68,39,78,40,75,50,54,31,39,96,88,52,96,68,78,77,58,51,72,50,73,46,80,40,50,60,79,40,54,45,38,36,22,40,41,37,36,13,25,64,29,50,25,30,44,40,44,34,31,27,40,66,88,66,49,78,43,26,37,37,42,87,89,30,66,40,50,40,51,40,80,38,35,19,38,36,55,72,51,63,92,62,35,68,71,64,62,60,82,32,68,48,90

Secondary structure (DSSP, 8-state):
-------------------------------------------------------------------------PPPEEEEEEEEEE--S---------TT---SS--TT-EEEEEEEEEE---TTS-BSEEEEEEE-TTTT-TTSTT-TT--GGGGTTSPPSEEEEES--EEEE-STT-EEEETTEEEEEGGGEEEEEEEEEE-SSSEEEEEEE--EESEEEEEETHHHHTT--GGG-SEEEE--TT-SSPPPEEEEEEE-TT-EEEEEEEEE--SS-EEEE-EEE-TTS-EEEEEPTTSS-EEE-TTEESS-SSGGG-PPPPPTT---

Radius of gyration: 33.42 Å; Cα contacts (8 Å, |Δi|>4): 635; chains: 1; bounding box: 110×69×100 Å